Protein AF-A0A7S3KIV3-F1 (afdb_monomer)

Organism: Euplotes crassus (NCBI:txid5936)

Solvent-accessible surface area (backbone atoms only — not comparable to full-atom values): 10229 Å² total; per-residue (Å²): 136,87,78,81,89,66,71,90,40,76,68,52,50,52,52,49,52,52,49,54,51,52,49,52,50,50,52,50,62,70,57,62,86,68,60,69,46,58,58,54,52,52,50,51,52,52,27,37,54,50,7,39,52,49,26,55,49,57,72,68,39,66,90,57,66,95,54,85,38,68,49,79,16,54,33,57,42,24,28,17,52,50,32,14,35,46,44,24,54,74,71,68,56,58,69,57,38,31,35,40,38,31,33,48,14,59,35,64,72,95,49,68,67,64,50,54,67,29,51,41,34,29,62,33,43,36,40,37,46,49,44,90,81,44,62,68,63,48,52,49,26,69,60,66,76,45,68,37,51,12,62,40,78,71,52,75,39,75,43,39,86,64,37,79,68,54,47,56,58,49,50,52,50,52,49,35,56,74,70,66,52,78,77,80,88,127

Structure (mmCIF, N/CA/C/O backbone):
data_AF-A0A7S3KIV3-F1
#
_entry.id   AF-A0A7S3KIV3-F1
#
loop_
_atom_site.group_PDB
_atom_site.id
_atom_site.type_symbol
_atom_site.label_atom_id
_atom_site.label_alt_id
_atom_site.label_comp_id
_atom_site.label_asym_id
_atom_site.label_entity_id
_atom_site.label_seq_id
_atom_site.pdbx_PDB_ins_code
_atom_site.Cartn_x
_atom_site.Cartn_y
_atom_site.Cartn_z
_atom_site.occupancy
_atom_site.B_iso_or_equiv
_atom_site.auth_seq_id
_atom_site.auth_comp_id
_atom_site.auth_asym_id
_atom_site.auth_atom_id
_atom_site.pdbx_PDB_model_num
ATOM 1 N N . MET A 1 1 ? 45.059 -14.881 -38.914 1.00 41.03 1 MET A N 1
ATOM 2 C CA . MET A 1 1 ? 45.662 -14.861 -37.562 1.00 41.03 1 MET A CA 1
ATOM 3 C C . MET A 1 1 ? 45.808 -13.410 -37.118 1.00 41.03 1 MET A C 1
ATOM 5 O O . MET A 1 1 ? 46.685 -12.724 -37.625 1.00 41.03 1 MET A O 1
ATOM 9 N N . LEU A 1 2 ? 44.921 -12.904 -36.257 1.00 43.34 2 LEU A N 1
ATOM 10 C CA . LEU A 1 2 ? 45.028 -11.542 -35.717 1.00 43.34 2 LEU A CA 1
ATOM 11 C C . LEU A 1 2 ? 45.958 -11.576 -34.496 1.00 43.34 2 LEU A C 1
ATOM 13 O O . LEU A 1 2 ? 45.655 -12.252 -33.516 1.00 43.34 2 LEU A O 1
ATOM 17 N N . LYS A 1 3 ? 47.115 -10.906 -34.576 1.00 46.56 3 LYS A N 1
ATOM 18 C CA . LYS A 1 3 ? 48.054 -10.794 -33.448 1.00 46.56 3 LYS A CA 1
ATOM 19 C C . LYS A 1 3 ? 47.446 -9.887 -32.368 1.00 46.56 3 LYS A C 1
ATOM 21 O O . LYS A 1 3 ? 47.000 -8.792 -32.712 1.00 46.56 3 LYS A O 1
ATOM 26 N N . PRO A 1 4 ? 47.453 -10.283 -31.084 1.00 54.50 4 PRO A N 1
ATOM 27 C CA . PRO A 1 4 ? 47.056 -9.382 -30.013 1.00 54.50 4 PRO A CA 1
ATOM 28 C C . PRO A 1 4 ? 48.089 -8.251 -29.901 1.00 54.50 4 PRO A C 1
ATOM 30 O O . PRO A 1 4 ? 49.283 -8.499 -29.733 1.00 54.50 4 PRO A O 1
ATOM 33 N N . ILE A 1 5 ? 47.630 -7.003 -30.024 1.00 64.44 5 ILE A N 1
ATOM 34 C CA . ILE A 1 5 ? 48.442 -5.798 -29.817 1.00 64.44 5 ILE A CA 1
ATOM 35 C C . ILE A 1 5 ? 48.636 -5.650 -28.307 1.00 64.44 5 ILE A C 1
ATOM 37 O O . ILE A 1 5 ? 47.839 -5.023 -27.614 1.00 64.44 5 ILE A O 1
ATOM 41 N N . ILE A 1 6 ? 49.664 -6.308 -27.781 1.00 63.50 6 ILE A N 1
ATOM 42 C CA . ILE A 1 6 ? 50.090 -6.160 -26.390 1.00 63.50 6 ILE A CA 1
ATOM 43 C C . ILE A 1 6 ? 51.098 -5.004 -26.370 1.00 63.50 6 ILE A C 1
ATOM 45 O O . ILE A 1 6 ? 52.038 -5.026 -27.168 1.00 63.50 6 ILE A O 1
ATOM 49 N N . PRO A 1 7 ? 50.926 -3.979 -25.514 1.00 58.28 7 PRO A N 1
ATOM 50 C CA . PRO A 1 7 ? 51.834 -2.840 -25.473 1.00 58.28 7 PRO A CA 1
ATOM 51 C C . PRO A 1 7 ? 53.228 -3.309 -25.041 1.00 58.28 7 PRO A C 1
ATOM 53 O O . PRO A 1 7 ? 53.451 -3.677 -23.892 1.00 58.28 7 PRO A O 1
ATOM 56 N N . THR A 1 8 ? 54.175 -3.302 -25.977 1.00 65.31 8 THR A N 1
ATOM 57 C CA . THR A 1 8 ? 55.552 -3.794 -25.794 1.00 65.31 8 THR A CA 1
ATOM 58 C C . THR A 1 8 ? 56.450 -2.824 -25.017 1.00 65.31 8 THR A C 1
ATOM 60 O O . THR A 1 8 ? 57.610 -3.129 -24.760 1.00 65.31 8 THR A O 1
ATOM 63 N N . SER A 1 9 ? 55.936 -1.649 -24.634 1.00 67.75 9 SER A N 1
ATOM 64 C CA . SER A 1 9 ? 56.700 -0.565 -24.010 1.00 67.75 9 SER A CA 1
ATOM 65 C C . SER A 1 9 ? 56.006 -0.014 -22.766 1.00 67.75 9 SER A C 1
ATOM 67 O O . SER A 1 9 ? 54.806 0.266 -22.773 1.00 67.75 9 SER A O 1
ATOM 69 N N . VAL A 1 10 ? 56.787 0.220 -21.706 1.00 67.94 10 VAL A N 1
ATOM 70 C CA . VAL A 1 10 ? 56.320 0.751 -20.411 1.00 67.94 10 VAL A CA 1
ATOM 71 C C . VAL A 1 10 ? 55.625 2.112 -20.571 1.00 67.94 10 VAL A C 1
ATOM 73 O O . VAL A 1 10 ? 54.648 2.394 -19.877 1.00 67.94 10 VAL A O 1
ATOM 76 N N . LYS A 1 11 ? 56.064 2.931 -21.540 1.00 68.44 11 LYS A N 1
ATOM 77 C CA . LYS A 1 11 ? 55.411 4.207 -21.884 1.00 68.44 11 LYS A CA 1
ATOM 78 C C . LYS A 1 11 ? 54.016 3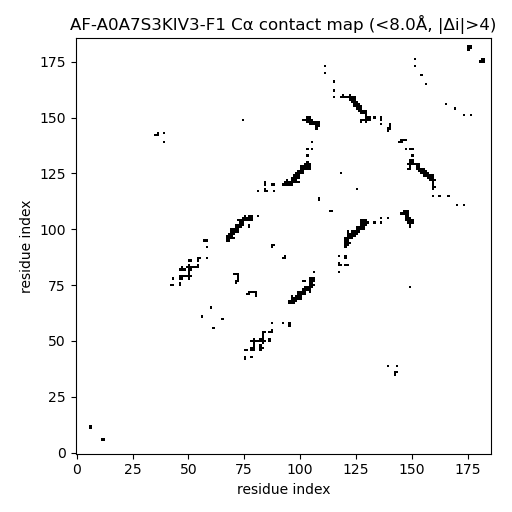.987 -22.483 1.00 68.44 11 LYS A C 1
ATOM 80 O O . LYS A 1 11 ? 53.062 4.619 -22.043 1.00 68.44 11 LYS A O 1
ATOM 85 N N . SER A 1 12 ? 53.880 3.025 -23.400 1.00 68.12 12 SER A N 1
ATOM 86 C CA . SER A 1 12 ? 52.599 2.650 -24.024 1.00 68.12 12 SER A CA 1
ATOM 87 C C . SER A 1 12 ? 51.595 2.106 -22.999 1.00 68.12 12 SER A C 1
ATOM 89 O O . SER A 1 12 ? 50.410 2.431 -23.051 1.00 68.12 12 SER A O 1
ATOM 91 N N . PHE A 1 13 ? 52.071 1.364 -21.996 1.00 70.19 13 PHE A N 1
ATOM 92 C CA . PHE A 1 13 ? 51.239 0.900 -20.884 1.00 70.19 13 PHE A CA 1
ATOM 93 C C . PHE A 1 13 ? 50.698 2.053 -20.019 1.00 70.19 13 PHE A C 1
ATOM 95 O O . PHE A 1 13 ? 49.538 2.031 -19.597 1.00 70.19 13 PHE A O 1
ATOM 102 N N . PHE A 1 14 ? 51.512 3.082 -19.767 1.00 71.56 14 PHE A N 1
ATOM 103 C CA . PHE A 1 14 ? 51.099 4.250 -18.985 1.00 71.56 14 PHE A CA 1
ATOM 104 C C . PHE A 1 14 ? 50.096 5.133 -19.744 1.00 71.56 14 PHE A C 1
ATOM 106 O O . PHE A 1 14 ? 49.113 5.598 -19.161 1.00 71.56 14 PHE A O 1
ATOM 113 N N . GLU A 1 15 ? 50.285 5.297 -21.055 1.00 80.81 15 GLU A N 1
ATOM 114 C CA . GLU A 1 15 ? 49.322 5.992 -21.914 1.00 80.81 15 GLU A CA 1
ATOM 115 C C . GLU A 1 15 ? 47.988 5.250 -22.004 1.00 80.81 15 GLU A C 1
ATOM 117 O O . GLU A 1 15 ? 46.933 5.875 -21.893 1.00 80.81 15 GLU A O 1
ATOM 122 N N . TRP A 1 16 ? 48.014 3.917 -22.087 1.00 71.44 16 TRP A N 1
ATOM 123 C CA . TRP A 1 16 ? 46.801 3.102 -22.085 1.00 71.44 16 TRP A CA 1
ATOM 124 C C . TRP A 1 16 ? 46.035 3.229 -20.765 1.00 71.44 16 TRP A C 1
ATOM 126 O O . TRP A 1 16 ? 44.815 3.380 -20.764 1.00 71.44 16 TRP A O 1
ATOM 136 N N . LYS A 1 17 ? 46.727 3.251 -19.618 1.00 78.25 17 LYS A N 1
ATOM 137 C CA . LYS A 1 17 ? 46.089 3.518 -18.316 1.00 78.25 17 LYS A CA 1
ATOM 138 C C . LYS A 1 17 ? 45.456 4.909 -18.253 1.00 78.25 17 LYS A C 1
ATOM 140 O O . LYS A 1 17 ? 44.354 5.050 -17.724 1.00 78.25 17 LYS A O 1
ATOM 145 N N . SER A 1 18 ? 46.127 5.922 -18.801 1.00 81.06 18 SER A N 1
ATOM 146 C CA . SER A 1 18 ? 45.597 7.288 -18.895 1.00 81.06 18 SER A CA 1
ATOM 147 C C . SER A 1 18 ? 44.349 7.348 -19.783 1.00 81.06 18 SER A C 1
ATOM 149 O O . SER A 1 18 ? 43.338 7.926 -19.386 1.00 81.06 18 SER A O 1
ATOM 151 N N . LEU A 1 19 ? 44.371 6.672 -20.935 1.00 80.31 19 LEU A N 1
ATOM 152 C CA . LEU A 1 19 ? 43.232 6.528 -21.844 1.00 80.31 19 LEU A CA 1
ATOM 153 C C . LEU A 1 19 ? 42.060 5.790 -21.196 1.00 80.31 19 LEU A C 1
ATOM 155 O O . LEU A 1 19 ? 40.948 6.304 -21.217 1.00 80.31 19 LEU A O 1
ATOM 159 N N . LEU A 1 20 ? 42.295 4.653 -20.539 1.00 83.31 20 LEU A N 1
ATOM 160 C CA . LEU A 1 20 ? 41.247 3.921 -19.820 1.00 83.31 20 LEU A CA 1
ATOM 161 C C . LEU A 1 20 ? 40.627 4.762 -18.702 1.00 83.31 20 LEU A C 1
ATOM 163 O O . LEU A 1 20 ? 39.415 4.729 -18.501 1.00 83.31 20 LEU A O 1
ATOM 167 N N . LYS A 1 21 ? 41.434 5.561 -17.995 1.00 81.62 21 LYS A N 1
ATOM 168 C CA . LYS A 1 21 ? 40.940 6.469 -16.954 1.00 81.62 21 LYS A CA 1
ATOM 169 C C . LYS A 1 21 ? 40.084 7.589 -17.551 1.00 81.62 21 LYS A C 1
ATOM 171 O O . LYS A 1 21 ? 39.005 7.860 -17.029 1.00 81.62 21 LYS A O 1
ATOM 176 N N . LYS A 1 22 ? 40.514 8.187 -18.668 1.00 79.88 22 LYS A N 1
ATOM 177 C CA . LYS A 1 22 ? 39.743 9.194 -19.422 1.00 79.88 22 LYS A CA 1
ATOM 178 C C . LYS A 1 22 ? 38.435 8.616 -19.966 1.00 79.88 22 LYS A C 1
ATOM 180 O O . LYS A 1 22 ? 37.392 9.239 -19.807 1.00 79.88 22 LYS A O 1
ATOM 185 N N . MET A 1 23 ? 38.469 7.406 -20.522 1.00 79.25 23 MET A N 1
ATOM 186 C CA . MET A 1 23 ? 37.279 6.694 -20.993 1.00 79.25 23 MET A CA 1
ATOM 187 C C . MET A 1 23 ? 36.328 6.358 -19.843 1.00 79.25 23 MET A C 1
ATOM 189 O O . MET A 1 23 ? 35.129 6.547 -19.981 1.00 79.25 23 MET A O 1
ATOM 193 N N . SER A 1 24 ? 36.836 5.931 -18.683 1.00 77.94 24 SER A N 1
ATOM 194 C CA . SER A 1 24 ? 36.005 5.659 -17.503 1.00 77.94 24 SER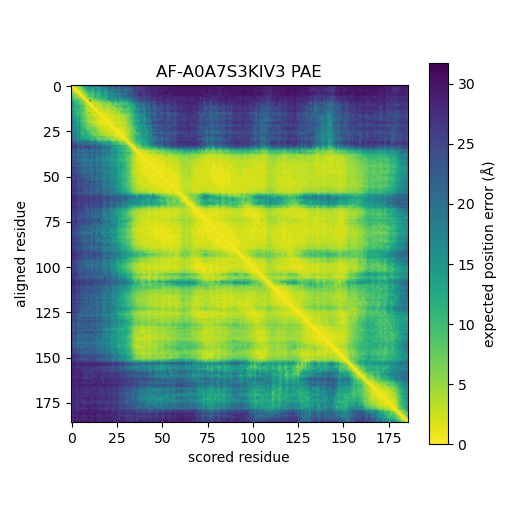 A CA 1
ATOM 195 C C . SER A 1 24 ? 35.306 6.920 -16.983 1.00 77.94 24 SER A C 1
ATOM 197 O O . SER A 1 24 ? 34.133 6.865 -16.620 1.00 77.94 24 SER A O 1
ATOM 199 N N . ILE A 1 25 ? 35.995 8.065 -16.993 1.00 78.31 25 ILE A N 1
ATOM 200 C CA . ILE A 1 25 ? 35.405 9.365 -16.643 1.00 78.31 25 ILE A CA 1
ATOM 201 C C . ILE A 1 25 ? 34.355 9.773 -17.681 1.00 78.31 25 ILE A C 1
ATOM 203 O O . ILE A 1 25 ? 33.265 10.174 -17.293 1.00 78.31 25 ILE A O 1
ATOM 207 N N . ALA A 1 26 ? 34.641 9.621 -18.977 1.00 77.81 26 ALA A N 1
ATOM 208 C CA . ALA A 1 26 ? 33.699 9.939 -20.048 1.00 77.81 26 ALA A CA 1
ATOM 209 C C . ALA A 1 26 ? 32.437 9.065 -19.988 1.00 77.81 26 ALA A C 1
ATOM 211 O O . ALA A 1 26 ? 31.333 9.586 -20.086 1.00 77.81 26 ALA A O 1
ATOM 212 N N . ILE A 1 27 ? 32.584 7.760 -19.740 1.00 71.69 27 ILE A N 1
ATOM 213 C CA . ILE A 1 27 ? 31.460 6.836 -19.542 1.00 71.69 27 ILE A CA 1
ATOM 214 C C . ILE A 1 27 ? 30.625 7.269 -18.336 1.00 71.69 27 ILE A C 1
ATOM 216 O O . ILE A 1 27 ? 29.412 7.365 -18.467 1.00 71.69 27 ILE A O 1
ATOM 220 N N . LYS A 1 28 ? 31.259 7.596 -17.199 1.00 67.19 28 LYS A N 1
ATOM 221 C CA . LYS A 1 28 ? 30.561 8.129 -16.017 1.00 67.19 28 LYS A CA 1
ATOM 222 C C . LYS A 1 28 ? 29.836 9.441 -16.317 1.00 67.19 28 LYS A C 1
ATOM 224 O O . LYS A 1 28 ? 28.732 9.635 -15.837 1.00 67.19 28 LYS A O 1
ATOM 229 N N . LEU A 1 29 ? 30.434 10.328 -17.112 1.00 67.06 29 LEU A N 1
ATOM 230 C CA . LEU A 1 29 ? 29.834 11.611 -17.482 1.00 67.06 29 LEU A CA 1
ATOM 231 C C . LEU A 1 29 ? 28.613 11.436 -18.396 1.00 67.06 29 LEU A C 1
ATOM 233 O O . LEU A 1 29 ? 27.627 12.150 -18.252 1.00 67.06 29 LEU A O 1
ATOM 237 N N . ILE A 1 30 ? 28.668 10.456 -19.301 1.00 66.44 30 ILE A N 1
ATOM 238 C CA . ILE A 1 30 ? 27.573 10.097 -20.210 1.00 66.44 30 ILE A CA 1
ATOM 239 C C . ILE A 1 30 ? 26.432 9.398 -19.457 1.00 66.44 30 ILE A C 1
ATOM 241 O O . ILE A 1 30 ? 25.270 9.604 -19.795 1.00 66.44 30 ILE A O 1
ATOM 245 N N . THR A 1 31 ? 26.731 8.598 -18.428 1.00 60.47 31 THR A N 1
ATOM 246 C CA . THR A 1 31 ? 25.710 7.913 -17.616 1.00 60.47 31 THR A CA 1
ATOM 247 C C . THR A 1 31 ? 25.132 8.759 -16.478 1.00 60.47 31 THR A C 1
ATOM 249 O O . THR A 1 31 ? 24.137 8.354 -15.883 1.00 60.47 31 THR A O 1
ATOM 252 N N . LEU A 1 32 ? 25.703 9.931 -16.182 1.00 58.22 32 LEU A N 1
ATOM 253 C CA . LEU A 1 32 ? 25.298 10.785 -15.058 1.00 58.22 32 LEU A CA 1
ATOM 254 C C . LEU A 1 32 ? 23.874 11.383 -15.116 1.00 58.22 32 LEU A C 1
ATOM 256 O O . LEU A 1 32 ? 23.328 11.580 -14.032 1.00 58.22 32 LEU A O 1
ATOM 260 N N . PRO A 1 33 ? 23.232 11.699 -16.264 1.00 55.72 33 PRO A N 1
ATOM 261 C CA . PRO A 1 33 ? 21.996 12.480 -16.203 1.00 55.72 33 PRO A CA 1
ATOM 262 C C . PRO A 1 33 ? 20.696 11.672 -16.051 1.00 55.72 33 PRO A C 1
ATOM 264 O O . PRO A 1 33 ? 19.656 12.296 -15.892 1.00 55.72 33 PRO A O 1
ATOM 267 N N . PHE A 1 34 ? 20.685 10.333 -16.075 1.00 54.78 34 PHE A N 1
ATOM 268 C CA . PHE A 1 34 ? 19.420 9.575 -16.029 1.00 54.78 34 PHE A CA 1
ATOM 269 C C . PHE A 1 34 ? 19.574 8.182 -15.390 1.00 54.78 34 PHE A C 1
ATOM 271 O O . PHE A 1 34 ? 19.393 7.163 -16.059 1.00 54.78 34 PHE A O 1
ATOM 278 N N . ASP A 1 35 ? 19.859 8.093 -14.083 1.00 66.31 35 ASP A N 1
ATOM 279 C CA . ASP A 1 35 ? 19.526 6.853 -13.366 1.00 66.31 35 ASP A CA 1
ATOM 280 C C . ASP A 1 35 ? 18.019 6.857 -13.080 1.00 66.31 35 ASP A C 1
ATOM 282 O O . ASP A 1 35 ? 17.541 7.380 -12.074 1.00 66.31 35 ASP A O 1
ATOM 286 N N . TYR A 1 36 ? 17.237 6.285 -13.999 1.00 65.00 36 TYR A N 1
ATOM 287 C CA . TYR A 1 36 ? 15.789 6.106 -13.834 1.00 65.00 36 TYR A CA 1
ATOM 288 C C . TYR A 1 36 ? 15.427 5.407 -12.513 1.00 65.00 36 TYR A C 1
ATOM 290 O O . TYR A 1 36 ? 14.302 5.550 -12.030 1.00 65.00 36 TYR A O 1
ATOM 298 N N . ARG A 1 37 ? 16.365 4.671 -11.898 1.00 74.81 37 ARG A N 1
ATOM 299 C CA . ARG A 1 37 ? 16.158 4.076 -10.577 1.00 74.81 37 ARG A CA 1
ATOM 300 C C . ARG A 1 37 ? 15.982 5.115 -9.487 1.00 74.81 37 ARG A C 1
ATOM 302 O O . ARG A 1 37 ? 15.119 4.909 -8.638 1.00 74.81 37 ARG A O 1
ATOM 309 N N . ASP A 1 38 ? 16.719 6.221 -9.522 1.00 83.44 38 ASP A N 1
ATOM 310 C CA . ASP A 1 38 ? 16.656 7.237 -8.468 1.00 83.44 38 ASP A CA 1
ATOM 311 C C . ASP A 1 38 ? 15.262 7.864 -8.370 1.00 83.44 38 ASP A C 1
ATOM 313 O O . ASP A 1 38 ? 14.768 8.107 -7.268 1.00 83.44 38 ASP A O 1
ATOM 317 N N . ILE A 1 39 ? 14.570 8.014 -9.503 1.00 86.12 39 ILE A N 1
ATOM 318 C CA . ILE A 1 39 ? 13.190 8.516 -9.557 1.00 86.12 39 ILE A CA 1
ATOM 319 C C . ILE A 1 39 ? 12.244 7.561 -8.821 1.00 86.12 39 ILE A C 1
ATOM 321 O O . ILE A 1 39 ? 11.484 7.986 -7.949 1.00 86.12 39 ILE A O 1
ATOM 325 N N . PHE A 1 40 ? 12.302 6.261 -9.129 1.00 86.38 40 PHE A N 1
ATOM 326 C CA . PHE A 1 40 ? 11.454 5.267 -8.468 1.00 86.38 40 PHE A CA 1
ATOM 327 C C . PHE A 1 40 ? 11.801 5.112 -6.987 1.00 86.38 40 PHE A C 1
ATOM 329 O O . PHE A 1 40 ? 10.897 5.035 -6.159 1.00 86.38 40 PHE A O 1
ATOM 336 N N . VAL A 1 41 ? 13.088 5.122 -6.629 1.00 89.56 41 VAL A N 1
ATOM 337 C CA . VAL A 1 41 ? 13.534 5.051 -5.231 1.00 89.56 41 VAL A CA 1
ATOM 338 C C . VAL A 1 41 ? 13.007 6.244 -4.440 1.00 89.56 41 VAL A C 1
ATOM 340 O O . VAL A 1 41 ? 12.457 6.059 -3.351 1.00 89.56 41 VAL A O 1
ATOM 343 N N . GLN A 1 42 ? 13.134 7.458 -4.977 1.00 91.75 42 GLN A N 1
ATOM 344 C CA . GLN A 1 42 ? 12.645 8.662 -4.315 1.00 91.75 42 GLN A CA 1
ATOM 345 C C . GLN A 1 42 ? 11.121 8.650 -4.187 1.00 91.75 42 GLN A C 1
ATOM 347 O O . GLN A 1 42 ? 10.593 8.936 -3.113 1.00 91.75 42 GLN A O 1
ATOM 352 N N . ALA A 1 43 ? 10.411 8.244 -5.239 1.00 92.12 43 ALA A N 1
ATOM 353 C CA . ALA A 1 43 ? 8.960 8.140 -5.209 1.00 92.12 43 ALA A CA 1
ATOM 354 C C . ALA A 1 43 ? 8.485 7.112 -4.166 1.00 92.12 43 ALA A C 1
ATOM 356 O O . ALA A 1 43 ? 7.563 7.396 -3.404 1.00 92.12 43 ALA A O 1
ATOM 357 N N . ILE A 1 44 ? 9.138 5.945 -4.068 1.00 92.62 44 ILE A N 1
ATOM 358 C CA . ILE A 1 44 ? 8.835 4.926 -3.048 1.00 92.62 44 ILE A CA 1
ATOM 359 C C . ILE A 1 44 ? 9.069 5.483 -1.639 1.00 92.62 44 ILE A C 1
ATOM 361 O O . ILE A 1 44 ? 8.244 5.257 -0.753 1.00 92.62 44 ILE A O 1
ATOM 365 N N . LYS A 1 45 ? 10.172 6.209 -1.409 1.00 94.50 45 LYS A N 1
ATOM 366 C CA . LYS A 1 45 ? 10.458 6.838 -0.108 1.00 94.50 45 LYS A CA 1
ATOM 367 C C . LYS A 1 45 ? 9.361 7.825 0.280 1.00 94.50 45 LYS A C 1
ATOM 369 O O . LYS A 1 45 ? 8.829 7.724 1.383 1.00 94.50 45 LYS A O 1
ATOM 374 N N . SER A 1 46 ? 8.980 8.716 -0.633 1.00 95.94 46 SER A N 1
ATOM 375 C CA . SER A 1 46 ? 7.886 9.661 -0.405 1.00 95.94 46 SER A CA 1
ATOM 376 C C . SER A 1 46 ? 6.561 8.941 -0.154 1.00 95.94 46 SER A C 1
ATOM 378 O O . SER A 1 46 ? 5.876 9.262 0.809 1.00 95.94 46 SER A O 1
ATOM 380 N N . ALA A 1 47 ? 6.238 7.907 -0.937 1.00 95.94 47 ALA A N 1
ATOM 381 C CA . ALA A 1 47 ? 5.017 7.123 -0.758 1.00 95.94 47 ALA A CA 1
ATOM 382 C C . ALA A 1 47 ? 4.943 6.461 0.628 1.00 95.94 47 ALA A C 1
ATOM 384 O O . ALA A 1 47 ? 3.893 6.483 1.269 1.00 95.94 47 ALA A O 1
ATOM 385 N N . ARG A 1 48 ? 6.062 5.919 1.126 1.00 95.75 48 ARG A N 1
ATOM 386 C CA . ARG A 1 48 ? 6.145 5.346 2.479 1.00 95.75 48 ARG A CA 1
ATOM 387 C C . ARG A 1 48 ? 5.886 6.397 3.554 1.00 95.75 48 ARG A C 1
ATOM 389 O O . ARG A 1 48 ? 5.110 6.143 4.469 1.00 95.75 48 ARG A O 1
ATOM 396 N N . LEU A 1 49 ? 6.505 7.573 3.434 1.00 97.38 49 LEU A N 1
ATOM 397 C CA . LEU A 1 49 ? 6.300 8.680 4.373 1.00 97.38 49 LEU A CA 1
ATOM 398 C C . LEU A 1 49 ? 4.846 9.162 4.366 1.00 97.38 49 LEU A C 1
ATOM 400 O O . LEU A 1 49 ? 4.243 9.293 5.427 1.00 97.38 49 LEU A O 1
ATOM 404 N N . SER A 1 50 ? 4.255 9.350 3.184 1.00 97.12 50 SER A N 1
ATOM 405 C CA . SER A 1 50 ? 2.842 9.711 3.045 1.00 97.12 50 SER A CA 1
ATOM 406 C C . SER A 1 50 ? 1.913 8.656 3.644 1.00 97.12 50 SER A C 1
ATOM 408 O O . SER A 1 50 ? 0.919 9.019 4.261 1.00 97.12 50 SER A O 1
ATOM 410 N N . GLY A 1 51 ? 2.243 7.366 3.516 1.00 96.69 51 GLY A N 1
ATOM 411 C CA . GLY A 1 51 ? 1.478 6.279 4.132 1.00 96.69 51 GLY A CA 1
ATOM 412 C C . GLY A 1 51 ? 1.469 6.362 5.657 1.00 96.69 51 GLY A C 1
ATOM 413 O O . GLY A 1 51 ? 0.412 6.256 6.273 1.00 96.69 51 GLY A O 1
ATOM 414 N N . LYS A 1 52 ? 2.625 6.641 6.265 1.00 96.75 52 LYS A N 1
ATOM 415 C CA . LYS A 1 52 ? 2.733 6.844 7.718 1.00 96.75 52 LYS A CA 1
ATOM 416 C C . LYS A 1 52 ? 1.961 8.071 8.195 1.00 96.75 52 LYS A C 1
ATOM 418 O O . LYS A 1 52 ? 1.222 7.990 9.169 1.00 96.75 52 LYS A O 1
ATOM 423 N N . LEU A 1 53 ? 2.077 9.187 7.473 1.00 96.56 53 LEU A N 1
ATOM 424 C CA . LEU A 1 53 ? 1.306 10.398 7.768 1.00 96.56 53 LEU A CA 1
ATOM 425 C C . LEU A 1 53 ? -0.201 10.150 7.653 1.00 96.56 53 LEU A C 1
ATOM 427 O O . LEU A 1 53 ? -0.961 10.598 8.506 1.00 96.56 53 LEU A O 1
ATOM 431 N N . LEU A 1 54 ? -0.628 9.399 6.635 1.00 95.12 54 LEU A N 1
ATOM 432 C CA . LEU A 1 54 ? -2.022 8.998 6.474 1.00 95.12 54 LEU A CA 1
ATOM 433 C C . LEU A 1 54 ? -2.490 8.139 7.653 1.00 95.12 54 LEU A C 1
ATOM 435 O O . LEU A 1 54 ? -3.574 8.379 8.168 1.00 95.12 54 LEU A O 1
ATOM 439 N N . ALA A 1 55 ? -1.681 7.184 8.119 1.00 94.88 55 ALA A N 1
ATOM 440 C CA . ALA A 1 55 ? -2.014 6.373 9.289 1.00 94.88 55 ALA A CA 1
ATOM 441 C C . ALA A 1 55 ? -2.224 7.229 10.540 1.00 94.88 55 ALA A C 1
ATOM 443 O O . ALA A 1 55 ? -3.240 7.080 11.213 1.00 94.88 55 ALA A O 1
ATOM 444 N N . HIS A 1 56 ? -1.313 8.165 10.819 1.00 94.12 56 HIS A N 1
ATOM 445 C CA . HIS A 1 56 ? -1.456 9.071 11.963 1.00 94.12 56 HIS A CA 1
ATOM 446 C C . HIS A 1 56 ? -2.692 9.962 11.820 1.00 94.12 56 HIS A C 1
ATOM 448 O O . HIS A 1 56 ? -3.433 10.131 12.782 1.00 94.12 56 HIS A O 1
ATOM 454 N N . ALA A 1 57 ? -2.981 10.462 10.615 1.00 92.69 57 ALA A N 1
ATOM 455 C CA . ALA A 1 57 ? -4.202 11.222 10.356 1.00 92.69 57 ALA A CA 1
ATOM 456 C C . ALA A 1 57 ? -5.475 10.386 10.591 1.00 92.69 57 ALA A C 1
ATOM 458 O O . ALA A 1 57 ? -6.441 10.883 11.164 1.00 92.69 57 ALA A O 1
ATOM 459 N N . LEU A 1 58 ? -5.473 9.109 10.198 1.00 91.94 58 LEU A N 1
ATOM 460 C CA . LEU A 1 58 ? -6.590 8.191 10.429 1.00 91.94 58 LEU A CA 1
ATOM 461 C C . LEU A 1 58 ? -6.778 7.860 11.915 1.00 91.94 58 LEU A C 1
ATOM 463 O O . LEU A 1 58 ? -7.915 7.787 12.379 1.00 91.94 58 LEU A O 1
ATOM 467 N N . MET A 1 59 ? -5.689 7.710 12.674 1.00 91.00 59 MET A N 1
ATOM 468 C CA . MET A 1 59 ? -5.739 7.483 14.125 1.00 91.00 59 MET A CA 1
ATOM 469 C C . MET A 1 59 ? -6.377 8.650 14.882 1.00 91.00 59 MET A C 1
ATOM 471 O O . MET A 1 59 ? -7.021 8.428 15.902 1.00 91.00 59 MET A O 1
ATOM 475 N N . LEU A 1 60 ? -6.242 9.882 14.377 1.00 90.00 60 LEU A N 1
ATOM 476 C CA . LEU A 1 60 ? -6.898 11.054 14.964 1.00 90.00 60 LEU A CA 1
ATOM 477 C C . LEU A 1 60 ? -8.429 11.028 14.801 1.00 90.00 60 LEU A C 1
ATOM 479 O O . LEU A 1 60 ? -9.112 11.791 15.478 1.00 90.00 60 LEU A O 1
ATOM 483 N N . GLN A 1 61 ? -8.970 10.185 13.908 1.00 80.81 61 GLN A N 1
ATOM 484 C CA . GLN A 1 61 ? -10.408 10.023 13.627 1.00 80.81 61 GLN A CA 1
ATOM 485 C C . GLN A 1 61 ? -11.164 11.322 13.289 1.00 80.81 61 GLN A C 1
ATOM 487 O O . GLN A 1 61 ? -12.393 11.369 13.321 1.00 80.81 61 GLN A O 1
ATOM 492 N N . PHE A 1 62 ? -10.452 12.380 12.904 1.00 77.62 62 PHE A N 1
ATOM 493 C CA . PHE A 1 62 ? -11.025 13.679 12.570 1.00 77.62 62 PHE A CA 1
ATOM 494 C C . PHE A 1 62 ? -10.764 14.002 11.093 1.00 77.62 62 PHE A C 1
ATOM 496 O O . PHE A 1 62 ? -9.617 13.893 10.658 1.00 77.62 62 PHE A O 1
ATOM 503 N N . PRO A 1 63 ? -11.772 14.409 10.293 1.00 71.75 63 PRO A N 1
ATOM 504 C CA . PRO A 1 63 ? -13.187 14.661 10.621 1.00 71.75 63 PRO A CA 1
ATOM 505 C C . PRO A 1 63 ? -14.109 13.419 10.571 1.00 71.75 63 PRO A C 1
ATOM 507 O O . PRO A 1 63 ? -15.314 13.536 10.781 1.00 71.75 63 PRO A O 1
ATOM 510 N N . PHE A 1 64 ? -13.582 12.232 10.259 1.00 75.50 64 PHE A N 1
ATOM 511 C CA . PHE A 1 64 ? -14.370 11.034 9.930 1.00 75.50 64 PHE A CA 1
ATOM 512 C C . PHE A 1 64 ? -14.686 10.141 11.142 1.00 75.50 64 PHE A C 1
ATOM 514 O O . PHE A 1 64 ? -14.339 8.960 11.168 1.00 75.50 64 PHE A O 1
ATOM 521 N N . VAL A 1 65 ? -15.377 10.692 12.139 1.00 76.38 65 VAL A N 1
ATOM 522 C CA . VAL A 1 65 ? -15.765 9.945 13.347 1.00 76.38 65 VAL A CA 1
ATOM 523 C C . VAL A 1 65 ? -16.786 8.855 12.993 1.00 76.38 65 VAL A C 1
ATOM 525 O O . VAL A 1 65 ? -17.825 9.144 12.399 1.00 76.38 65 VAL A O 1
ATOM 528 N N . ASN A 1 66 ? -16.508 7.603 13.379 1.00 72.06 66 ASN A N 1
ATOM 529 C CA . ASN A 1 66 ? -17.379 6.430 13.182 1.00 72.06 66 ASN A CA 1
ATOM 530 C C . ASN A 1 66 ? -17.775 6.122 11.724 1.00 72.06 66 ASN A C 1
ATOM 532 O O . ASN A 1 66 ? -18.782 5.455 11.484 1.00 72.06 66 ASN A O 1
ATOM 536 N N . GLN A 1 67 ? -17.000 6.585 10.743 1.00 81.38 67 GLN A N 1
ATOM 537 C CA . GLN A 1 67 ? -17.237 6.269 9.334 1.00 81.38 67 GLN A CA 1
ATOM 538 C C . GLN A 1 67 ? -16.426 5.053 8.879 1.00 81.38 67 GLN A C 1
ATOM 540 O O . GLN A 1 67 ? -15.286 4.854 9.293 1.00 81.38 67 GLN A O 1
ATOM 545 N N . SER A 1 68 ? -17.000 4.249 7.980 1.00 85.31 68 SER A N 1
ATOM 546 C CA . SER A 1 68 ? -16.275 3.150 7.338 1.00 85.31 68 SER A CA 1
ATOM 547 C C . SER A 1 68 ? -15.364 3.690 6.237 1.00 85.31 68 SER A C 1
ATOM 549 O O . SER A 1 68 ? -15.849 4.200 5.225 1.00 85.31 68 SER A O 1
ATOM 551 N N . ILE A 1 69 ? -14.050 3.546 6.398 1.00 91.56 69 ILE A N 1
ATOM 552 C CA . ILE A 1 69 ? -13.070 4.055 5.434 1.00 91.56 69 ILE A CA 1
ATOM 553 C C . ILE A 1 69 ? -12.661 2.930 4.483 1.00 91.56 69 ILE A C 1
ATOM 555 O O . ILE A 1 69 ? -12.264 1.850 4.919 1.00 91.56 69 ILE A O 1
ATOM 559 N N . SER A 1 70 ? -12.759 3.176 3.176 1.00 92.56 70 SER A N 1
ATOM 560 C CA . SER A 1 70 ? -12.238 2.274 2.142 1.00 92.56 70 SER A CA 1
ATOM 561 C C . SER A 1 70 ? -11.083 2.944 1.410 1.00 92.56 70 SER A C 1
ATOM 563 O O . SER A 1 70 ? -11.205 4.093 0.989 1.00 92.56 70 SER A O 1
ATOM 565 N N . LEU A 1 71 ? -9.966 2.234 1.255 1.00 94.25 71 LEU A N 1
ATOM 566 C CA . LEU A 1 71 ? -8.771 2.758 0.599 1.00 94.25 71 LEU A CA 1
ATOM 567 C C . LEU A 1 71 ? -8.626 2.165 -0.801 1.00 94.25 71 LEU A C 1
ATOM 569 O O . LEU A 1 71 ? -8.657 0.948 -0.974 1.00 94.25 71 LEU A O 1
ATOM 573 N N . VAL A 1 72 ? -8.422 3.025 -1.798 1.00 95.38 72 VAL A N 1
ATOM 574 C CA . VAL A 1 72 ? -8.167 2.623 -3.188 1.00 95.38 72 VAL A CA 1
ATOM 575 C C . VAL A 1 72 ? -6.811 3.169 -3.606 1.00 95.38 72 VAL A C 1
ATOM 577 O O . VAL A 1 72 ? -6.589 4.377 -3.600 1.00 95.38 72 VAL A O 1
ATOM 580 N N . GLY A 1 73 ? -5.887 2.275 -3.945 1.00 94.81 73 GLY A N 1
ATOM 581 C CA . GLY A 1 73 ? -4.530 2.622 -4.345 1.00 94.81 73 GLY A CA 1
ATOM 582 C C . GLY A 1 73 ? -4.261 2.176 -5.766 1.00 94.81 73 GLY A C 1
ATOM 583 O O . GLY A 1 73 ? -4.430 1.004 -6.091 1.00 94.81 73 GLY A O 1
ATOM 584 N N . PHE A 1 74 ? -3.786 3.099 -6.594 1.00 93.44 74 PHE A N 1
ATOM 585 C CA . PHE A 1 74 ? -3.357 2.813 -7.957 1.00 93.44 74 PHE A CA 1
ATOM 586 C C . PHE A 1 74 ? -1.840 2.956 -8.090 1.00 93.44 74 PHE A C 1
ATOM 588 O O . PHE A 1 74 ? -1.268 3.929 -7.594 1.00 93.44 74 PHE A O 1
ATOM 595 N N . SER A 1 75 ? -1.185 2.019 -8.781 1.00 92.50 75 SER A N 1
ATOM 596 C CA . SER A 1 75 ? 0.256 2.063 -9.060 1.00 92.50 75 SER A CA 1
ATOM 597 C C . SER A 1 75 ? 1.083 2.239 -7.776 1.00 92.50 75 SER A C 1
ATOM 599 O O . SER A 1 75 ? 1.030 1.389 -6.890 1.00 92.50 75 SER A O 1
ATOM 601 N N . LEU A 1 76 ? 1.821 3.340 -7.616 1.00 92.44 76 LEU A N 1
ATOM 602 C CA . LEU A 1 76 ? 2.594 3.629 -6.404 1.00 92.44 76 LEU A CA 1
ATOM 603 C C . LEU A 1 76 ? 1.719 3.984 -5.187 1.00 92.44 76 LEU A C 1
ATOM 605 O O . LEU A 1 76 ? 2.165 3.859 -4.049 1.00 92.44 76 LEU A O 1
ATOM 609 N N . GLY A 1 77 ? 0.454 4.360 -5.393 1.00 94.44 77 GLY A N 1
ATOM 610 C CA . GLY A 1 77 ? -0.510 4.583 -4.313 1.00 94.44 77 GLY A CA 1
ATOM 611 C C . GLY A 1 77 ? -0.751 3.332 -3.464 1.00 94.44 77 GLY A C 1
ATOM 612 O O . GLY A 1 77 ? -1.043 3.436 -2.276 1.00 94.44 77 GLY A O 1
ATOM 613 N N . THR A 1 78 ? -0.533 2.133 -4.014 1.00 93.25 78 THR 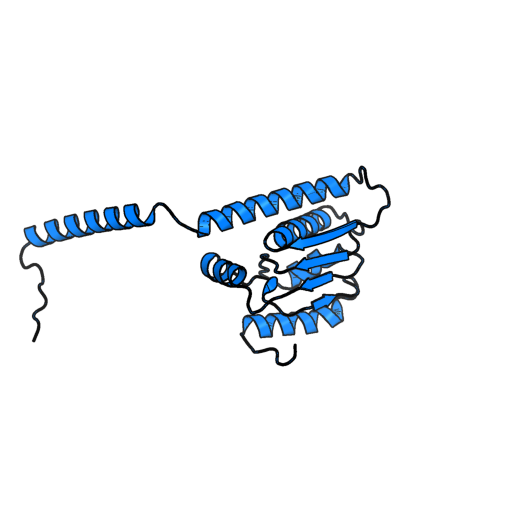A N 1
ATOM 614 C CA . THR A 1 78 ? -0.598 0.898 -3.219 1.00 93.25 78 THR A CA 1
ATOM 615 C C . THR A 1 78 ? 0.505 0.829 -2.166 1.00 93.25 78 THR A C 1
ATOM 617 O O . THR A 1 78 ? 0.288 0.264 -1.100 1.00 93.25 78 THR A O 1
ATOM 620 N N . GLN A 1 79 ? 1.674 1.427 -2.432 1.00 93.94 79 GLN A N 1
ATOM 621 C CA . GLN A 1 79 ? 2.756 1.538 -1.450 1.00 93.94 79 GLN A CA 1
ATOM 622 C C . GLN A 1 79 ? 2.366 2.470 -0.297 1.00 93.94 79 GLN A C 1
ATOM 624 O O . GLN A 1 79 ? 2.710 2.181 0.846 1.00 93.94 79 GLN A O 1
ATOM 629 N N . VAL A 1 80 ? 1.632 3.553 -0.586 1.00 96.56 80 VAL A N 1
ATOM 630 C CA . VAL A 1 80 ? 1.100 4.476 0.432 1.00 96.56 80 VAL A CA 1
ATOM 631 C C . VAL A 1 80 ? 0.150 3.731 1.364 1.00 96.56 80 VAL A C 1
ATOM 633 O O . VAL A 1 80 ? 0.325 3.770 2.578 1.00 96.56 80 VAL A O 1
ATOM 636 N N . ILE A 1 81 ? -0.814 2.999 0.798 1.00 95.38 81 ILE A N 1
ATOM 637 C CA . ILE A 1 81 ? -1.780 2.214 1.575 1.00 95.38 81 ILE A CA 1
ATOM 638 C C . ILE A 1 81 ? -1.077 1.140 2.398 1.00 95.38 81 ILE A C 1
ATOM 640 O O . ILE A 1 81 ? -1.365 1.000 3.580 1.00 95.38 81 ILE A O 1
ATOM 644 N N . TYR A 1 82 ? -0.137 0.403 1.805 1.00 93.25 82 TYR A N 1
ATOM 645 C CA . TYR A 1 82 ? 0.579 -0.638 2.535 1.00 93.25 82 TYR A CA 1
ATOM 646 C C . TYR A 1 82 ? 1.339 -0.075 3.741 1.00 93.25 82 TYR A C 1
ATOM 648 O O . TYR A 1 82 ? 1.204 -0.589 4.845 1.00 93.25 82 TYR A O 1
ATOM 656 N N . SER A 1 83 ? 2.082 1.021 3.554 1.00 94.81 83 SER A N 1
ATOM 657 C CA . SER A 1 83 ? 2.788 1.683 4.656 1.00 94.81 83 SER A CA 1
ATOM 658 C C . SER A 1 83 ? 1.841 2.307 5.683 1.00 94.81 83 SER A C 1
ATOM 660 O O . SER A 1 83 ? 2.193 2.395 6.853 1.00 94.81 83 SER A O 1
ATOM 662 N N . CYS A 1 84 ? 0.637 2.706 5.272 1.00 95.44 84 CYS A N 1
ATOM 663 C CA . CYS A 1 84 ? -0.410 3.140 6.190 1.00 95.44 84 CYS A CA 1
ATOM 664 C C . CYS A 1 84 ? -0.906 1.983 7.072 1.00 95.44 84 CYS A C 1
ATOM 666 O O . CYS A 1 84 ? -0.957 2.124 8.290 1.00 95.44 84 CYS A O 1
ATOM 668 N N . LEU A 1 85 ? -1.204 0.823 6.481 1.00 93.25 85 LEU A N 1
ATOM 669 C CA . LEU A 1 85 ? -1.630 -0.374 7.215 1.00 93.25 85 LEU A CA 1
ATOM 670 C C . LEU A 1 85 ? -0.540 -0.891 8.164 1.00 93.25 85 LEU A C 1
ATOM 672 O O . LEU A 1 85 ? -0.836 -1.262 9.296 1.00 93.25 85 LEU A O 1
ATOM 676 N N . GLU A 1 86 ? 0.717 -0.882 7.719 1.00 93.38 86 GLU A N 1
ATOM 677 C CA . GLU A 1 86 ? 1.876 -1.277 8.528 1.00 93.38 86 GLU A CA 1
ATOM 678 C C . GLU A 1 86 ? 2.015 -0.393 9.777 1.00 93.38 86 GLU A C 1
ATOM 680 O O . GLU A 1 86 ? 2.207 -0.898 10.882 1.00 93.38 86 GLU A O 1
ATOM 685 N N . GLU A 1 87 ? 1.857 0.923 9.619 1.00 95.19 87 GLU A N 1
ATOM 686 C CA . GLU A 1 87 ? 1.904 1.872 10.731 1.00 95.19 87 GLU A CA 1
ATOM 687 C C . GLU A 1 87 ? 0.672 1.721 11.644 1.00 95.19 87 GLU A C 1
ATOM 689 O O . GLU A 1 87 ? 0.821 1.667 12.859 1.00 95.19 87 GLU A O 1
ATOM 694 N N . LEU A 1 88 ? -0.538 1.553 11.099 1.00 93.50 88 LEU A N 1
ATOM 695 C CA . LEU A 1 88 ? -1.744 1.289 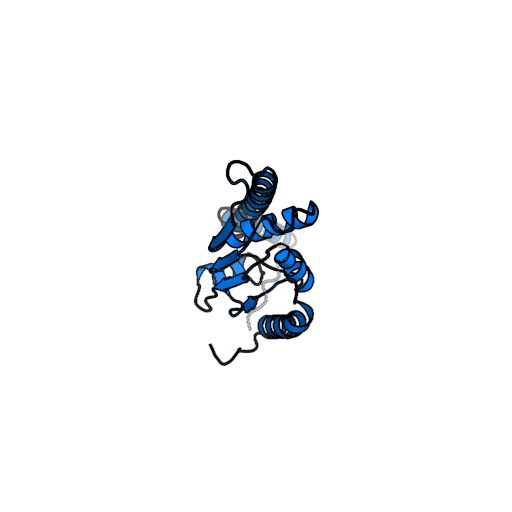11.901 1.00 93.50 88 LEU A CA 1
ATOM 696 C C . LEU A 1 88 ? -1.594 0.047 12.785 1.00 93.50 88 LEU A C 1
ATOM 698 O O . LEU A 1 88 ? -1.910 0.097 13.974 1.00 93.50 88 LEU A O 1
ATOM 702 N N . LYS A 1 89 ? -1.032 -1.032 12.230 1.00 92.25 89 LYS A N 1
ATOM 703 C CA . LYS A 1 89 ? -0.697 -2.245 12.979 1.00 92.25 89 LYS A CA 1
ATOM 704 C C . LYS A 1 89 ? 0.295 -1.965 14.106 1.00 92.25 89 LYS A C 1
ATOM 706 O O . LYS A 1 89 ? 0.112 -2.452 15.217 1.00 92.25 89 LYS A O 1
ATOM 711 N N . ALA A 1 90 ? 1.348 -1.196 13.826 1.00 93.00 90 ALA A N 1
ATOM 712 C CA . ALA A 1 90 ? 2.400 -0.897 14.796 1.00 93.00 90 ALA A CA 1
ATOM 713 C C . ALA A 1 90 ? 1.875 -0.139 16.028 1.00 93.00 90 ALA A C 1
ATOM 715 O O . ALA A 1 90 ? 2.384 -0.342 17.128 1.00 93.00 90 ALA A O 1
ATOM 716 N N . HIS A 1 91 ? 0.838 0.684 15.857 1.00 93.38 91 HIS A N 1
ATOM 717 C CA . HIS A 1 91 ? 0.175 1.416 16.945 1.00 93.38 91 HIS A CA 1
ATOM 718 C C . HIS A 1 91 ? -1.067 0.700 17.505 1.00 93.38 91 HIS A C 1
ATOM 720 O O . HIS A 1 91 ? -1.765 1.264 18.344 1.00 93.38 91 HIS A O 1
ATOM 726 N N . GLY A 1 92 ? -1.373 -0.523 17.056 1.00 89.25 92 GLY A N 1
ATOM 727 C CA . GLY A 1 92 ? -2.545 -1.286 17.511 1.00 89.25 92 GLY A CA 1
ATOM 728 C C . GLY A 1 92 ? -3.893 -0.674 17.109 1.00 89.25 92 GLY A C 1
ATOM 729 O O . GLY A 1 92 ? -4.925 -0.992 17.699 1.00 89.25 92 GLY A O 1
ATOM 730 N N . ALA A 1 93 ? -3.898 0.215 16.115 1.00 87.25 93 ALA A N 1
ATOM 731 C CA . ALA A 1 93 ? -5.085 0.89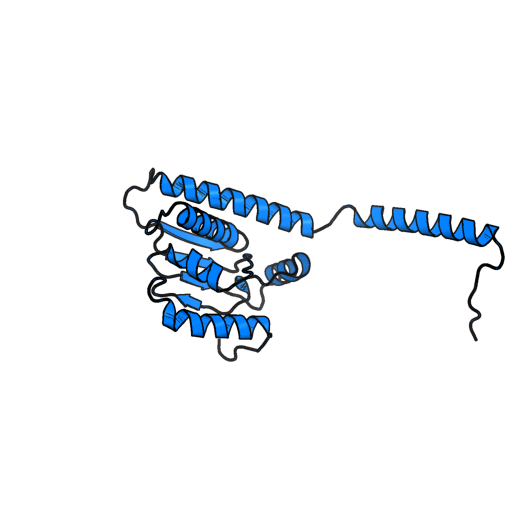2 15.614 1.00 87.25 93 ALA A CA 1
ATOM 732 C C . ALA A 1 93 ? -5.798 0.016 14.569 1.00 87.25 93 ALA A C 1
ATOM 734 O O . ALA A 1 93 ? -5.768 0.278 13.365 1.00 87.25 93 ALA A O 1
ATOM 735 N N . GLU A 1 94 ? -6.413 -1.065 15.040 1.00 82.81 94 GLU A N 1
ATOM 736 C CA . GLU A 1 94 ? -7.185 -1.996 14.215 1.00 82.81 94 GLU A CA 1
ATOM 737 C C . GLU A 1 94 ? -8.626 -1.500 13.997 1.00 82.81 94 GLU A C 1
ATOM 739 O O . GLU A 1 94 ? -9.131 -0.656 14.735 1.00 82.81 94 GLU A O 1
ATOM 744 N N . ASN A 1 95 ? -9.321 -2.037 12.989 1.00 81.62 95 ASN A N 1
ATOM 745 C CA . ASN A 1 95 ? -10.741 -1.765 12.697 1.00 81.62 95 ASN A CA 1
ATOM 746 C C . ASN A 1 95 ? -11.097 -0.349 12.200 1.00 81.62 95 ASN A C 1
ATOM 748 O O . ASN A 1 95 ? -12.281 -0.043 12.057 1.00 81.62 95 ASN A O 1
ATOM 752 N N . ILE A 1 96 ? -10.115 0.500 11.886 1.00 88.56 96 ILE A N 1
ATOM 753 C CA . ILE A 1 96 ? -10.367 1.818 11.271 1.00 88.56 96 ILE A CA 1
ATOM 754 C C . ILE A 1 96 ? -10.700 1.676 9.777 1.00 88.56 96 ILE A C 1
ATOM 756 O O . ILE A 1 96 ? -11.575 2.362 9.246 1.00 88.56 96 ILE A O 1
ATOM 760 N N . ILE A 1 97 ? -10.003 0.772 9.086 1.00 91.06 97 ILE A N 1
ATOM 761 C CA . ILE A 1 97 ? -10.156 0.558 7.646 1.00 91.06 97 ILE A CA 1
ATOM 762 C C . ILE A 1 97 ? -11.058 -0.649 7.403 1.00 91.06 97 ILE A C 1
ATOM 764 O O . ILE A 1 97 ? -10.857 -1.725 7.968 1.00 91.06 97 ILE A O 1
ATOM 768 N N . ASN A 1 98 ? -12.040 -0.469 6.522 1.00 90.50 98 ASN A N 1
ATOM 769 C CA . ASN A 1 98 ? -12.941 -1.528 6.102 1.00 90.50 98 ASN A CA 1
ATOM 770 C C . ASN A 1 98 ? -12.376 -2.266 4.881 1.00 90.50 98 ASN A C 1
ATOM 772 O O . ASN A 1 98 ? -11.835 -3.353 5.030 1.00 90.50 98 ASN A O 1
ATOM 776 N N . ASN A 1 99 ? -12.439 -1.662 3.692 1.00 90.50 99 ASN A N 1
ATOM 777 C CA . ASN A 1 99 ? -12.049 -2.324 2.443 1.00 90.50 99 ASN A CA 1
ATOM 778 C C . ASN A 1 99 ? -10.770 -1.726 1.860 1.00 90.50 99 ASN A C 1
ATOM 780 O O . ASN A 1 99 ? -10.535 -0.518 1.963 1.00 90.50 99 ASN A O 1
ATOM 784 N N . VAL A 1 100 ? -9.972 -2.558 1.191 1.00 92.06 100 VAL A N 1
ATOM 785 C CA . VAL A 1 100 ? -8.739 -2.124 0.527 1.00 92.06 100 VAL A CA 1
ATOM 786 C C . VAL A 1 100 ? -8.684 -2.650 -0.900 1.00 92.06 100 VAL A C 1
ATOM 788 O O . VAL A 1 100 ? -8.796 -3.848 -1.147 1.00 92.06 100 VAL A O 1
ATOM 791 N N . TYR A 1 101 ? -8.447 -1.746 -1.844 1.00 92.06 101 TYR A N 1
ATOM 792 C CA . TYR A 1 101 ? -8.331 -2.059 -3.260 1.00 92.06 101 TYR A CA 1
ATOM 793 C C . TYR A 1 101 ? -6.948 -1.659 -3.762 1.00 92.06 101 TYR A C 1
ATOM 795 O O . TYR A 1 101 ? -6.583 -0.483 -3.765 1.00 92.06 101 TYR A O 1
ATOM 803 N N . PHE A 1 102 ? -6.181 -2.644 -4.213 1.00 91.88 102 PHE A N 1
ATOM 804 C CA . PHE A 1 102 ? -4.912 -2.444 -4.896 1.00 91.88 102 PHE A CA 1
ATOM 805 C C . PHE A 1 102 ? -5.126 -2.585 -6.397 1.00 91.88 102 PHE A C 1
ATOM 807 O O . PHE A 1 102 ? -5.640 -3.599 -6.848 1.00 91.88 102 PHE A O 1
ATOM 814 N N . LEU A 1 103 ? -4.733 -1.589 -7.184 1.00 91.50 103 LEU A N 1
ATOM 815 C CA . LEU A 1 103 ? -4.889 -1.590 -8.637 1.00 91.50 103 LEU A CA 1
ATOM 816 C C . LEU A 1 103 ? -3.528 -1.345 -9.291 1.00 91.50 103 LEU A C 1
ATOM 818 O O . LEU A 1 103 ? -2.923 -0.290 -9.100 1.00 91.50 103 LEU A O 1
ATOM 822 N N . GLY A 1 104 ? -3.018 -2.326 -10.040 1.00 89.38 104 GLY A N 1
ATOM 823 C CA . GLY A 1 104 ? -1.713 -2.217 -10.707 1.00 89.38 104 GLY A CA 1
ATOM 824 C C . GLY A 1 104 ? -0.563 -1.951 -9.728 1.00 89.38 104 GLY A C 1
ATOM 825 O O . GLY A 1 104 ? 0.365 -1.212 -10.044 1.00 89.38 104 GLY A O 1
ATOM 826 N N . GLY A 1 105 ? -0.649 -2.494 -8.510 1.00 89.50 105 GLY A N 1
ATOM 827 C CA . GLY A 1 105 ? 0.160 -2.037 -7.384 1.00 89.50 105 GLY A CA 1
ATOM 828 C C . GLY A 1 105 ? 1.666 -2.240 -7.532 1.00 89.50 105 GLY A C 1
ATOM 829 O O . GLY A 1 105 ? 2.137 -3.355 -7.761 1.00 89.50 105 GLY A O 1
ATOM 830 N N . ALA A 1 106 ? 2.425 -1.168 -7.312 1.00 87.75 106 ALA A N 1
ATOM 831 C CA . ALA A 1 106 ? 3.887 -1.135 -7.314 1.00 87.75 106 ALA A CA 1
ATOM 832 C C . ALA A 1 106 ? 4.472 -1.271 -5.894 1.00 87.75 106 ALA A C 1
ATOM 834 O O . ALA A 1 106 ? 5.464 -0.631 -5.555 1.00 87.75 106 ALA A O 1
ATOM 835 N N . VAL A 1 107 ? 3.843 -2.090 -5.045 1.00 88.81 107 VAL A N 1
ATOM 836 C CA . VAL A 1 107 ? 4.406 -2.515 -3.753 1.00 88.81 107 VAL A CA 1
ATOM 837 C C . VAL A 1 107 ? 5.053 -3.885 -3.916 1.00 88.81 107 VAL A C 1
ATOM 839 O O . VAL A 1 107 ? 4.508 -4.764 -4.585 1.00 88.81 107 VAL A O 1
ATOM 842 N N . SER A 1 108 ? 6.237 -4.047 -3.330 1.00 80.88 108 SER A N 1
ATOM 843 C CA . SER A 1 108 ? 6.978 -5.306 -3.317 1.00 80.88 108 SER A CA 1
ATOM 844 C C . SER A 1 108 ? 6.995 -5.872 -1.913 1.00 80.88 108 SER A C 1
ATOM 846 O O . SER A 1 108 ? 7.284 -5.158 -0.955 1.00 80.88 108 SER A O 1
ATOM 848 N N . ILE A 1 109 ? 6.736 -7.169 -1.812 1.00 71.06 109 ILE A N 1
ATOM 849 C CA . ILE A 1 109 ? 6.612 -7.863 -0.539 1.00 71.06 109 ILE A CA 1
ATOM 850 C C . ILE A 1 109 ? 7.740 -8.892 -0.442 1.00 71.06 109 ILE A C 1
ATOM 852 O O . ILE A 1 109 ? 7.798 -9.799 -1.276 1.00 71.06 109 ILE A O 1
ATOM 856 N N . PRO A 1 110 ? 8.628 -8.791 0.561 1.00 64.81 110 PRO A N 1
ATOM 857 C CA . PRO A 1 110 ? 9.700 -9.763 0.743 1.00 64.81 110 PRO A CA 1
ATOM 858 C C . PRO A 1 110 ? 9.178 -11.118 1.249 1.00 64.81 110 PRO A C 1
ATOM 860 O O . PRO A 1 110 ? 9.633 -12.164 0.776 1.00 64.81 110 PRO A O 1
ATOM 863 N N . LYS A 1 111 ? 8.206 -11.119 2.174 1.00 71.38 111 LYS A N 1
ATOM 864 C CA . LYS A 1 111 ? 7.602 -12.329 2.749 1.00 71.38 111 LYS A CA 1
ATOM 865 C C . LYS A 1 111 ? 6.087 -12.225 2.819 1.00 71.38 111 LYS A C 1
ATOM 867 O O . LYS A 1 111 ? 5.533 -11.190 3.174 1.00 71.38 111 LYS A O 1
ATOM 872 N N . TYR A 1 112 ? 5.425 -13.335 2.519 1.00 69.50 112 TYR A N 1
ATOM 873 C CA . TYR A 1 112 ? 3.971 -13.405 2.535 1.00 69.50 112 TYR A CA 1
ATOM 874 C C . TYR A 1 112 ? 3.383 -13.184 3.939 1.00 69.50 112 TYR A C 1
ATOM 876 O O . TYR A 1 112 ? 2.366 -12.514 4.079 1.00 69.50 112 TYR A O 1
ATOM 884 N N . GLU A 1 113 ? 4.049 -13.679 4.982 1.00 70.56 113 GLU A N 1
ATOM 885 C CA . GLU A 1 113 ? 3.595 -13.520 6.369 1.00 70.56 113 GLU A CA 1
ATOM 886 C C . GLU A 1 113 ? 3.513 -12.050 6.793 1.00 70.56 113 GLU A C 1
ATOM 888 O O . GLU A 1 113 ? 2.529 -11.630 7.404 1.00 70.56 113 GLU A O 1
ATOM 893 N N . ASP A 1 114 ? 4.499 -11.243 6.398 1.00 77.62 114 ASP A N 1
ATOM 894 C CA . ASP A 1 114 ? 4.518 -9.806 6.687 1.00 77.62 114 ASP A CA 1
ATOM 895 C C . ASP A 1 114 ? 3.320 -9.111 6.025 1.00 77.62 114 ASP A C 1
ATOM 897 O O . ASP A 1 114 ? 2.640 -8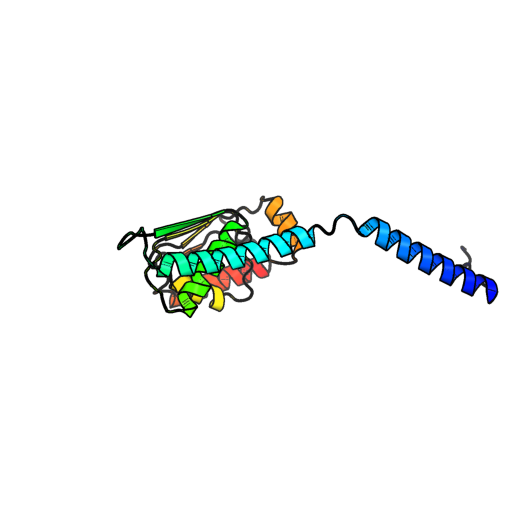.289 6.640 1.00 77.62 114 ASP A O 1
ATOM 901 N N . TRP A 1 115 ? 2.992 -9.507 4.793 1.00 78.69 115 TRP A N 1
ATOM 902 C CA . TRP A 1 115 ? 1.839 -8.981 4.067 1.00 78.69 115 TRP A CA 1
ATOM 903 C C . TRP A 1 115 ? 0.522 -9.363 4.722 1.00 78.69 115 TRP A C 1
ATOM 905 O O . TRP A 1 115 ? -0.288 -8.494 5.027 1.00 78.69 115 TRP A O 1
ATOM 915 N N . ALA A 1 116 ? 0.325 -10.653 4.979 1.00 78.31 116 ALA A N 1
ATOM 916 C CA . ALA A 1 116 ? -0.899 -11.174 5.564 1.00 78.31 116 ALA A CA 1
ATOM 917 C C . ALA A 1 116 ? -1.174 -10.520 6.930 1.00 78.31 116 ALA A C 1
ATOM 919 O O . ALA A 1 116 ? -2.269 -10.033 7.191 1.00 78.31 116 ALA A O 1
ATOM 920 N N . THR A 1 117 ? -0.147 -10.416 7.774 1.00 82.62 117 THR A N 1
ATOM 921 C CA . THR A 1 117 ? -0.273 -9.784 9.093 1.00 82.62 117 THR A CA 1
ATOM 922 C C . THR A 1 117 ? -0.453 -8.267 9.038 1.00 82.62 117 THR A C 1
ATOM 924 O O . THR A 1 117 ? -0.900 -7.680 10.013 1.00 82.62 117 THR A O 1
ATOM 927 N N . THR A 1 118 ? -0.070 -7.607 7.946 1.00 86.00 118 THR A N 1
ATOM 928 C CA . THR A 1 118 ? -0.331 -6.172 7.742 1.00 86.00 118 THR A CA 1
ATOM 929 C C . THR A 1 118 ? -1.754 -5.948 7.244 1.00 86.00 118 THR A C 1
ATOM 931 O O . THR A 1 118 ? -2.451 -5.040 7.685 1.00 86.00 118 THR A O 1
ATOM 934 N N . LEU A 1 119 ? -2.212 -6.821 6.352 1.00 84.56 119 LEU A N 1
ATOM 935 C CA . LEU A 1 119 ? -3.562 -6.804 5.814 1.00 84.56 119 LEU A CA 1
ATOM 936 C C . LEU A 1 119 ? -4.632 -7.162 6.854 1.00 84.56 119 LEU A C 1
ATOM 938 O O . LEU A 1 119 ? -5.769 -6.725 6.704 1.00 84.56 119 LEU A O 1
ATOM 942 N N . SER A 1 120 ? -4.279 -7.880 7.927 1.00 83.06 120 SER A N 1
ATOM 943 C CA . SER A 1 120 ? -5.211 -8.212 9.013 1.00 83.06 120 SER A CA 1
ATOM 944 C C . SER A 1 120 ? -5.754 -7.006 9.786 1.00 83.06 120 SER A C 1
ATOM 946 O O . SER A 1 120 ? -6.688 -7.168 10.559 1.00 83.06 120 SER A O 1
ATOM 948 N N . VAL A 1 121 ? -5.192 -5.810 9.583 1.00 86.88 121 VAL A N 1
ATOM 949 C CA . VAL A 1 121 ? -5.708 -4.549 10.145 1.00 86.88 121 VAL A CA 1
ATOM 950 C C . VAL A 1 121 ? -7.041 -4.143 9.509 1.00 86.88 121 VAL A C 1
ATOM 952 O O . VAL A 1 121 ? -7.856 -3.475 10.151 1.00 86.88 121 VAL A O 1
ATOM 955 N N . ALA A 1 122 ? -7.260 -4.511 8.243 1.00 87.88 122 ALA A N 1
ATOM 956 C CA . ALA A 1 122 ? -8.503 -4.223 7.546 1.00 87.88 122 ALA A CA 1
ATOM 957 C C . ALA A 1 122 ? -9.582 -5.232 7.960 1.00 87.88 122 ALA A C 1
ATOM 959 O O . ALA A 1 122 ? -9.335 -6.434 8.024 1.00 87.88 122 ALA A O 1
ATOM 960 N N . ARG A 1 123 ? -10.797 -4.745 8.219 1.00 84.75 123 ARG A N 1
ATOM 961 C CA . ARG A 1 123 ? -11.919 -5.595 8.648 1.00 84.75 123 ARG A CA 1
ATOM 962 C C . ARG A 1 123 ? -12.602 -6.321 7.483 1.00 84.75 123 ARG A C 1
ATOM 964 O O . ARG A 1 123 ? -13.147 -7.408 7.669 1.00 84.75 123 ARG A O 1
ATOM 971 N N . GLY A 1 124 ? -12.646 -5.671 6.327 1.00 83.00 124 GLY A N 1
ATOM 972 C CA . GLY A 1 124 ? -13.422 -6.067 5.160 1.00 83.00 124 GLY A CA 1
ATOM 973 C C . GLY A 1 124 ? -12.579 -6.704 4.061 1.00 83.00 124 GLY A C 1
ATOM 974 O O . GLY A 1 124 ? -11.554 -7.337 4.312 1.00 83.00 124 GLY A O 1
ATOM 975 N N . THR A 1 125 ? -13.039 -6.543 2.822 1.00 84.44 125 THR A N 1
ATOM 976 C CA . THR A 1 125 ? -12.475 -7.234 1.662 1.00 84.44 125 THR A CA 1
ATOM 977 C C . THR A 1 125 ? -11.209 -6.555 1.164 1.00 84.44 125 THR A C 1
ATOM 979 O O . THR A 1 125 ? -11.159 -5.326 1.018 1.00 84.44 125 THR A O 1
ATOM 982 N N . ILE A 1 126 ? -10.214 -7.364 0.810 1.00 86.12 126 ILE A N 1
ATOM 983 C CA . ILE A 1 126 ? -8.990 -6.893 0.164 1.00 86.12 126 ILE A CA 1
ATOM 984 C C . ILE A 1 126 ? -8.934 -7.455 -1.247 1.00 86.12 126 ILE A C 1
ATOM 986 O O . ILE A 1 126 ? -8.896 -8.670 -1.424 1.00 86.12 126 ILE A O 1
ATOM 990 N N . THR A 1 127 ? -8.909 -6.569 -2.241 1.00 86.81 127 THR A N 1
ATOM 991 C CA . THR A 1 127 ? -8.909 -6.930 -3.666 1.00 86.81 127 THR A CA 1
ATOM 992 C C . THR A 1 127 ? -7.648 -6.416 -4.352 1.00 86.81 127 THR A C 1
ATOM 994 O O . THR A 1 127 ? -7.284 -5.252 -4.192 1.00 86.81 127 THR A O 1
ATOM 997 N N . ASN A 1 128 ? -6.997 -7.258 -5.161 1.00 86.94 128 ASN A N 1
ATOM 998 C CA . ASN A 1 128 ? -5.822 -6.878 -5.954 1.00 86.94 128 ASN A CA 1
ATOM 999 C C . ASN A 1 128 ? -6.062 -6.988 -7.469 1.00 86.94 128 ASN A C 1
ATOM 1001 O O . ASN A 1 128 ? -5.894 -8.055 -8.055 1.00 86.94 128 ASN A O 1
ATOM 1005 N N . GLY A 1 129 ? -6.384 -5.875 -8.125 1.00 87.50 129 GLY A N 1
ATOM 1006 C CA . GLY A 1 129 ? -6.410 -5.761 -9.579 1.00 87.50 129 GLY A CA 1
ATOM 1007 C C . GLY A 1 129 ? -5.005 -5.844 -10.179 1.00 87.50 129 GLY A C 1
ATOM 1008 O O . GLY A 1 129 ? -4.163 -4.973 -9.948 1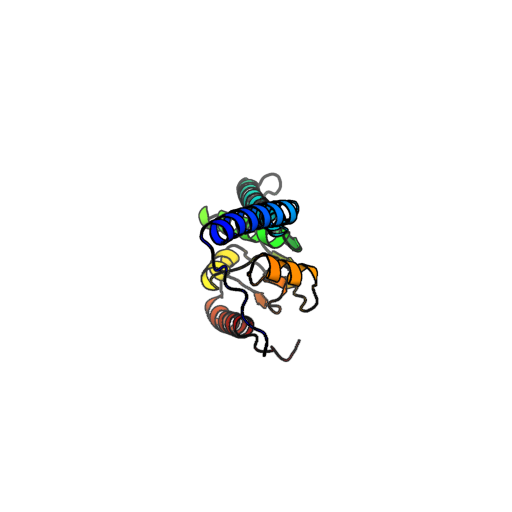.00 87.50 129 GLY A O 1
ATOM 1009 N N . PHE A 1 130 ? -4.766 -6.872 -10.993 1.00 85.31 130 PHE A N 1
ATOM 1010 C CA . PHE A 1 130 ? -3.488 -7.105 -11.664 1.00 85.31 130 PHE A CA 1
ATOM 1011 C C . PHE A 1 130 ? -3.622 -7.018 -13.181 1.00 85.31 130 PHE A C 1
ATOM 1013 O O . PHE A 1 130 ? -4.666 -7.318 -13.756 1.00 85.31 130 PHE A O 1
ATOM 1020 N N . SER A 1 131 ? -2.520 -6.673 -13.841 1.00 83.94 131 SER A N 1
ATOM 1021 C CA . SER A 1 131 ? -2.398 -6.768 -15.291 1.00 83.94 131 SER A CA 1
ATOM 1022 C C . SER A 1 131 ? -1.039 -7.346 -15.660 1.00 83.94 131 SER A C 1
ATOM 1024 O O . SER A 1 131 ? 0.017 -6.826 -15.298 1.00 83.94 131 SER A O 1
ATOM 1026 N N . LYS A 1 132 ? -1.052 -8.444 -16.422 1.00 80.56 132 LYS A N 1
ATOM 1027 C CA . LYS A 1 132 ? 0.177 -9.065 -16.948 1.00 80.56 132 LYS A CA 1
ATOM 1028 C C . LYS A 1 132 ? 0.845 -8.197 -18.023 1.00 80.56 132 LYS A C 1
ATOM 1030 O O . LYS A 1 132 ? 2.057 -8.309 -18.220 1.00 80.56 132 LYS A O 1
ATOM 1035 N N . PHE A 1 133 ? 0.057 -7.346 -18.682 1.00 85.12 133 PHE A N 1
ATOM 1036 C CA . PHE A 1 133 ? 0.449 -6.531 -19.832 1.00 85.12 133 PHE A CA 1
ATOM 1037 C C . PHE A 1 133 ? 0.738 -5.068 -19.467 1.00 85.12 133 PHE A C 1
ATOM 1039 O O . PHE A 1 133 ? 0.867 -4.229 -20.351 1.00 85.12 133 PHE A O 1
ATOM 1046 N N . ASP A 1 134 ? 0.863 -4.749 -18.177 1.00 87.94 134 ASP A N 1
ATOM 1047 C CA . ASP A 1 134 ? 1.271 -3.414 -17.747 1.00 87.94 134 ASP A CA 1
ATOM 1048 C C . ASP A 1 134 ? 2.767 -3.183 -18.043 1.00 87.94 134 ASP A C 1
ATOM 1050 O O . ASP A 1 134 ? 3.659 -3.773 -17.412 1.00 87.94 134 ASP A O 1
ATOM 1054 N N . TYR A 1 135 ? 3.031 -2.329 -19.038 1.00 88.06 135 TYR A N 1
ATOM 1055 C CA . TYR A 1 135 ? 4.375 -1.928 -19.459 1.00 88.06 135 TYR A CA 1
ATOM 1056 C C . TYR A 1 135 ? 5.100 -1.096 -18.399 1.00 88.06 135 TYR A C 1
ATOM 1058 O O . TYR A 1 135 ? 6.305 -1.271 -18.207 1.00 88.06 135 TYR A O 1
ATOM 1066 N N . ILE A 1 136 ? 4.388 -0.233 -17.671 1.00 88.38 136 ILE A N 1
ATOM 1067 C CA . ILE A 1 136 ? 4.981 0.593 -16.612 1.00 88.38 136 ILE A CA 1
ATOM 1068 C C . ILE A 1 136 ? 5.443 -0.317 -15.480 1.00 88.38 136 ILE A C 1
ATOM 1070 O O . ILE A 1 136 ? 6.556 -0.180 -14.976 1.00 88.38 136 ILE A O 1
ATOM 1074 N N . LEU A 1 137 ? 4.637 -1.315 -15.128 1.00 87.31 137 LEU A N 1
ATOM 1075 C CA . LEU A 1 137 ? 4.989 -2.272 -14.089 1.00 87.31 137 LEU A CA 1
ATOM 1076 C C . LEU A 1 137 ? 6.103 -3.241 -14.527 1.00 87.31 137 LEU A C 1
ATOM 1078 O O . LEU A 1 137 ? 6.833 -3.781 -13.691 1.00 87.31 137 LEU A O 1
ATOM 1082 N N . HIS A 1 138 ? 6.268 -3.453 -15.838 1.00 87.12 138 HIS A N 1
ATOM 1083 C CA . HIS A 1 138 ? 7.434 -4.135 -16.405 1.00 87.12 138 HIS A CA 1
ATOM 1084 C C . HIS A 1 138 ? 8.710 -3.301 -16.239 1.00 87.12 138 HIS A C 1
ATOM 1086 O O . HIS A 1 138 ? 9.711 -3.816 -15.739 1.00 87.12 138 HIS A O 1
ATOM 1092 N N . LEU A 1 139 ? 8.652 -2.011 -16.582 1.00 86.88 139 LEU A N 1
ATOM 1093 C CA . LEU A 1 139 ? 9.754 -1.073 -16.377 1.00 86.88 139 LEU A CA 1
ATOM 1094 C C . LEU A 1 139 ? 10.115 -0.956 -14.892 1.00 86.88 139 LEU A C 1
ATOM 1096 O O . LEU A 1 139 ? 11.287 -1.031 -14.538 1.00 86.88 139 LEU A O 1
ATOM 1100 N N . TYR A 1 140 ? 9.120 -0.841 -14.013 1.00 86.75 140 TYR A N 1
ATOM 1101 C CA . TYR A 1 140 ? 9.321 -0.790 -12.567 1.00 86.75 140 TYR A CA 1
ATOM 1102 C C . TYR A 1 140 ? 10.066 -2.029 -12.056 1.00 86.75 140 TYR A C 1
ATOM 1104 O O . TYR A 1 140 ? 11.050 -1.904 -11.331 1.00 86.75 140 TYR A O 1
ATOM 1112 N N . ARG A 1 141 ? 9.651 -3.229 -12.485 1.00 86.19 141 ARG A N 1
ATOM 1113 C CA . ARG A 1 141 ? 10.340 -4.484 -12.153 1.00 86.19 141 ARG A CA 1
ATOM 1114 C C . ARG A 1 141 ? 11.782 -4.497 -12.662 1.00 86.19 141 ARG A C 1
ATOM 1116 O O . ARG A 1 141 ? 12.663 -4.924 -11.923 1.00 86.19 141 ARG A O 1
ATOM 1123 N N . ALA A 1 142 ? 12.021 -4.068 -13.901 1.00 86.19 142 ALA A N 1
ATOM 1124 C CA . ALA A 1 142 ? 13.359 -4.047 -14.489 1.00 86.19 142 ALA A CA 1
ATOM 1125 C C . ALA A 1 142 ? 14.290 -3.060 -13.764 1.00 86.19 142 ALA A C 1
ATOM 1127 O O . ALA A 1 142 ? 15.444 -3.381 -13.500 1.00 86.19 142 ALA A O 1
ATOM 1128 N N . SER A 1 143 ? 13.768 -1.891 -13.388 1.00 84.50 143 SER A N 1
ATOM 1129 C CA . SER A 1 143 ? 14.519 -0.850 -12.684 1.00 84.50 143 SER A CA 1
ATOM 1130 C C . SER A 1 143 ? 14.780 -1.208 -11.219 1.00 84.50 143 SER A C 1
ATOM 1132 O O . SER A 1 143 ? 15.888 -1.023 -10.724 1.00 84.50 143 SER A O 1
ATOM 1134 N N . MET A 1 144 ? 13.776 -1.721 -10.504 1.00 83.38 144 MET A N 1
ATOM 1135 C CA . MET A 1 144 ? 13.854 -1.972 -9.058 1.00 83.38 144 MET A CA 1
ATOM 1136 C C . MET A 1 144 ? 14.272 -3.396 -8.690 1.00 83.38 144 MET A C 1
ATOM 1138 O O . MET A 1 144 ? 14.529 -3.659 -7.521 1.00 83.38 144 MET A O 1
ATOM 1142 N N . PHE A 1 145 ? 14.325 -4.324 -9.651 1.00 83.44 145 PHE A N 1
ATOM 1143 C CA . PHE A 1 145 ? 14.564 -5.757 -9.416 1.00 83.44 145 PHE A CA 1
ATOM 1144 C C . PHE A 1 145 ? 13.602 -6.392 -8.396 1.00 83.44 145 PHE A C 1
ATOM 1146 O O . PHE A 1 145 ? 13.910 -7.394 -7.756 1.00 83.44 145 PHE A O 1
ATOM 1153 N N . MET A 1 146 ? 12.406 -5.820 -8.264 1.00 81.62 146 MET A N 1
ATOM 1154 C CA . MET A 1 146 ? 11.370 -6.246 -7.327 1.00 81.62 146 MET A CA 1
ATOM 1155 C C . MET A 1 146 ? 10.173 -6.857 -8.062 1.00 81.62 146 MET A C 1
ATOM 1157 O O . MET A 1 146 ? 9.937 -6.565 -9.236 1.00 81.62 146 MET A O 1
ATOM 1161 N N . ILE A 1 147 ? 9.400 -7.707 -7.377 1.00 82.88 147 ILE A N 1
ATOM 1162 C CA . ILE A 1 147 ? 8.162 -8.285 -7.921 1.00 82.88 147 ILE A CA 1
ATOM 1163 C C . ILE A 1 147 ? 6.970 -7.487 -7.377 1.00 82.88 147 ILE A C 1
ATOM 1165 O O . ILE A 1 147 ? 6.602 -7.677 -6.220 1.00 82.88 147 ILE A O 1
ATOM 1169 N N . PRO A 1 148 ? 6.371 -6.591 -8.179 1.00 87.50 148 PRO A N 1
ATOM 1170 C CA . PRO A 1 148 ? 5.224 -5.808 -7.737 1.00 87.50 148 PRO A CA 1
ATOM 1171 C C . PRO A 1 148 ? 3.931 -6.637 -7.702 1.00 87.50 148 PRO A C 1
ATOM 1173 O O . PRO A 1 148 ? 3.702 -7.476 -8.582 1.00 87.50 148 PRO A O 1
ATOM 1176 N N . ILE A 1 149 ? 3.050 -6.354 -6.735 1.00 85.56 149 ILE A N 1
ATOM 1177 C CA . ILE A 1 149 ? 1.760 -7.054 -6.572 1.00 85.56 149 ILE A CA 1
ATOM 1178 C C . ILE A 1 149 ? 0.823 -6.921 -7.775 1.00 85.56 149 ILE A C 1
ATOM 1180 O O . ILE A 1 149 ? 0.054 -7.837 -8.047 1.00 85.56 149 ILE A O 1
ATOM 1184 N N . GLY A 1 150 ? 0.920 -5.837 -8.549 1.00 85.69 150 GLY A N 1
ATOM 1185 C CA . GLY A 1 150 ? 0.089 -5.618 -9.735 1.00 85.69 150 GLY A CA 1
ATOM 1186 C C . GLY A 1 150 ? 0.378 -6.587 -10.888 1.00 85.69 150 GLY A C 1
ATOM 1187 O O . GLY A 1 150 ? -0.296 -6.530 -11.914 1.00 85.69 150 GLY A O 1
ATOM 1188 N N . ARG A 1 151 ? 1.373 -7.478 -10.741 1.00 79.69 151 ARG A N 1
A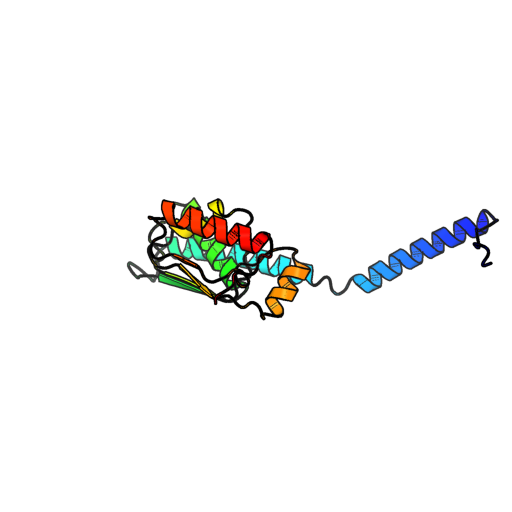TOM 1189 C CA . ARG A 1 151 ? 1.666 -8.591 -11.666 1.00 79.69 151 ARG A CA 1
ATOM 1190 C C . ARG A 1 151 ? 1.296 -9.966 -11.101 1.00 79.69 151 ARG A C 1
ATOM 1192 O O . ARG A 1 151 ? 1.414 -10.957 -11.822 1.00 79.69 151 ARG A O 1
ATOM 1199 N N . ILE A 1 152 ? 0.906 -10.036 -9.833 1.00 77.62 152 ILE A N 1
ATOM 1200 C CA . ILE A 1 152 ? 0.486 -11.257 -9.138 1.00 77.62 152 ILE A CA 1
ATOM 1201 C C . ILE A 1 152 ? -1.027 -11.391 -9.361 1.00 77.62 152 ILE A C 1
ATOM 1203 O O . ILE A 1 152 ? -1.716 -10.383 -9.247 1.00 77.62 152 ILE A O 1
ATOM 1207 N N . PRO A 1 153 ? -1.555 -12.574 -9.725 1.00 67.06 153 PRO A N 1
ATOM 1208 C CA . PRO A 1 153 ? -2.983 -12.769 -9.971 1.00 67.06 153 PRO A CA 1
ATOM 1209 C C . PRO A 1 153 ? -3.848 -12.297 -8.795 1.00 67.06 153 PRO A C 1
ATOM 1211 O O . PRO A 1 153 ? -3.402 -12.290 -7.645 1.00 67.06 153 PRO A O 1
ATOM 1214 N N . LEU A 1 154 ? -5.100 -11.966 -9.114 1.00 56.97 154 LEU A N 1
ATOM 1215 C CA . LEU A 1 154 ? -6.144 -11.554 -8.182 1.00 56.97 154 LEU A CA 1
ATOM 1216 C C . LEU A 1 154 ? -6.179 -12.518 -6.991 1.00 56.97 154 LEU A C 1
ATOM 1218 O O . LEU A 1 154 ? -6.290 -13.739 -7.147 1.00 56.97 154 LEU A O 1
ATOM 1222 N N . PHE A 1 155 ? -6.093 -11.949 -5.798 1.00 65.31 155 PHE A N 1
ATOM 1223 C CA . PHE A 1 155 ? -6.518 -12.602 -4.577 1.00 65.31 155 PHE A CA 1
ATOM 1224 C C . PHE A 1 155 ? -7.529 -11.679 -3.912 1.00 65.31 155 PHE A C 1
ATOM 1226 O O . PHE A 1 155 ? -7.281 -10.484 -3.746 1.00 65.31 155 PHE A O 1
ATOM 1233 N N . GLU A 1 156 ? -8.686 -12.248 -3.621 1.00 60.66 156 GLU A N 1
ATOM 1234 C CA . GLU A 1 156 ? -9.734 -11.632 -2.831 1.00 60.66 156 GLU A CA 1
ATOM 1235 C C . GLU A 1 156 ? -9.652 -12.275 -1.451 1.00 60.66 156 GLU A C 1
ATOM 1237 O O . GLU A 1 156 ? -9.614 -13.502 -1.328 1.00 60.66 156 GLU A O 1
ATOM 1242 N N . VAL A 1 157 ? -9.497 -11.449 -0.422 1.00 63.94 157 VAL A N 1
ATOM 1243 C CA . VAL A 1 157 ? -9.516 -11.908 0.967 1.00 63.94 157 VAL A CA 1
ATOM 1244 C C . VAL A 1 157 ? -10.802 -11.386 1.582 1.00 63.94 157 VAL A C 1
ATOM 1246 O O . VAL A 1 157 ? -10.872 -10.212 1.932 1.00 63.94 157 VAL A O 1
ATOM 1249 N N . ASP A 1 158 ? -11.803 -12.261 1.696 1.00 56.00 158 ASP A N 1
ATOM 1250 C CA . ASP A 1 158 ? -13.129 -11.918 2.232 1.00 56.00 158 ASP A CA 1
ATOM 1251 C C . ASP A 1 158 ? -13.095 -11.580 3.728 1.00 56.00 158 ASP A C 1
ATOM 1253 O O . ASP A 1 158 ? -13.920 -10.816 4.225 1.00 56.00 158 ASP A O 1
ATOM 1257 N N . ASN A 1 159 ? -12.153 -12.176 4.470 1.00 60.38 159 ASN A N 1
ATOM 1258 C CA . ASN A 1 159 ? -11.955 -11.897 5.887 1.00 60.38 159 ASN A CA 1
ATOM 1259 C C . ASN A 1 159 ? -10.489 -12.126 6.306 1.00 60.38 159 ASN A C 1
ATOM 1261 O O . ASN A 1 159 ? -10.068 -13.281 6.459 1.00 60.38 159 ASN A O 1
ATOM 1265 N N . PRO A 1 160 ? -9.720 -11.053 6.554 1.00 57.44 160 PRO A N 1
ATOM 1266 C CA . PRO A 1 160 ? -8.321 -11.143 6.973 1.00 57.44 160 PRO A CA 1
ATOM 1267 C C . PRO A 1 160 ? -8.113 -11.863 8.318 1.00 57.44 160 PRO A C 1
ATOM 1269 O O . PRO A 1 160 ? -7.050 -12.429 8.556 1.00 57.44 160 PRO A O 1
ATOM 1272 N N . HIS A 1 161 ? -9.133 -11.941 9.182 1.00 54.00 161 HIS A N 1
ATOM 1273 C CA . HIS A 1 161 ? -9.057 -12.646 10.470 1.00 54.00 161 HIS A CA 1
ATOM 1274 C C . HIS A 1 161 ? -9.271 -14.170 10.365 1.00 54.00 161 HIS A C 1
ATOM 1276 O O . HIS A 1 161 ? -8.988 -14.895 11.316 1.00 54.00 161 HIS A O 1
ATOM 1282 N N . LYS A 1 162 ? -9.719 -14.694 9.212 1.00 51.56 162 LYS A N 1
ATOM 1283 C CA . LYS A 1 162 ? -9.836 -16.146 8.931 1.00 51.56 162 LYS A CA 1
ATOM 1284 C C . LYS A 1 162 ? -8.662 -16.678 8.098 1.00 51.56 162 LYS A C 1
ATOM 1286 O O . LYS A 1 162 ? -8.797 -17.628 7.328 1.00 51.56 162 LYS A O 1
ATOM 1291 N N . MET A 1 163 ? -7.499 -16.051 8.248 1.00 52.22 163 MET A N 1
ATOM 1292 C CA . MET A 1 163 ? -6.355 -16.230 7.361 1.00 52.22 163 MET A CA 1
ATOM 1293 C C . MET A 1 163 ? -5.734 -17.632 7.365 1.00 52.22 163 MET A C 1
ATOM 1295 O O . MET A 1 163 ? -5.003 -17.920 6.440 1.00 52.22 163 MET A O 1
ATOM 1299 N N . THR A 1 164 ? -6.004 -18.540 8.306 1.00 54.75 164 THR A N 1
ATOM 1300 C CA . THR A 1 164 ? -5.278 -19.828 8.404 1.00 54.75 164 THR A CA 1
ATOM 1301 C C . THR A 1 164 ? -5.395 -20.727 7.169 1.00 54.75 164 THR A C 1
ATOM 1303 O O . THR A 1 164 ? -4.388 -21.279 6.744 1.00 54.75 164 THR A O 1
ATOM 1306 N N . LYS A 1 165 ? -6.579 -20.837 6.551 1.00 50.91 165 LYS A N 1
ATOM 1307 C CA . LYS A 1 165 ? -6.785 -21.668 5.344 1.00 50.91 165 LYS A CA 1
ATOM 1308 C C . LYS A 1 165 ? -6.441 -20.922 4.047 1.00 50.91 165 LYS A C 1
ATOM 1310 O O . LYS A 1 165 ? -5.905 -21.502 3.112 1.00 50.91 165 LYS A O 1
ATOM 1315 N N . ALA A 1 166 ? -6.686 -19.610 4.026 1.00 52.12 166 ALA A N 1
ATOM 1316 C CA . ALA A 1 166 ? -6.305 -18.733 2.920 1.00 52.12 166 ALA A CA 1
ATOM 1317 C C . ALA A 1 166 ? -4.780 -18.523 2.845 1.00 52.12 166 ALA A C 1
ATOM 1319 O O . ALA A 1 166 ? -4.259 -18.307 1.757 1.00 52.12 166 ALA A O 1
ATOM 1320 N N . LYS A 1 167 ? -4.067 -18.620 3.981 1.00 55.53 167 LYS A N 1
ATOM 1321 C CA . LYS A 1 167 ? -2.610 -18.459 4.102 1.00 55.53 167 LYS A CA 1
ATOM 1322 C C . LYS A 1 167 ? -1.890 -19.474 3.224 1.00 55.53 167 LYS A C 1
ATOM 1324 O O . LYS A 1 167 ? -1.048 -19.074 2.434 1.00 55.53 167 LYS A O 1
ATOM 1329 N N . GLU A 1 168 ? -2.265 -20.748 3.307 1.00 59.16 168 GLU A N 1
ATOM 1330 C CA . GLU A 1 168 ? -1.645 -21.821 2.519 1.00 59.16 168 GLU A CA 1
ATOM 1331 C C . GLU A 1 168 ? -1.919 -21.658 1.015 1.00 59.16 168 GLU A C 1
ATOM 1333 O O . GLU A 1 168 ? -0.988 -21.708 0.211 1.00 59.16 168 GLU A O 1
ATOM 1338 N N . GLU A 1 169 ? -3.166 -21.368 0.625 1.00 61.28 169 GLU A N 1
ATOM 1339 C CA . GLU A 1 169 ? -3.535 -21.175 -0.786 1.00 61.28 169 GLU A CA 1
ATOM 1340 C C . GLU A 1 169 ? -2.870 -19.939 -1.410 1.00 61.28 169 GLU A C 1
ATOM 1342 O O . GLU A 1 169 ? -2.414 -19.972 -2.558 1.00 61.28 169 GLU A O 1
ATOM 1347 N N . LEU A 1 170 ? -2.792 -18.830 -0.671 1.00 59.66 170 LEU A N 1
ATOM 1348 C CA . LEU A 1 170 ? -2.094 -17.630 -1.122 1.00 59.66 170 LEU A CA 1
ATOM 1349 C C . LEU A 1 170 ? -0.583 -17.838 -1.150 1.00 59.66 170 LEU A C 1
ATOM 1351 O O . LEU A 1 170 ? 0.051 -17.417 -2.114 1.00 59.66 170 LEU A O 1
ATOM 1355 N N . GLU A 1 171 ? 0.004 -18.486 -0.147 1.00 64.12 171 GLU A N 1
ATOM 1356 C CA . GLU A 1 171 ? 1.439 -18.768 -0.105 1.00 64.12 171 GLU A CA 1
ATOM 1357 C C . GLU A 1 171 ? 1.858 -19.668 -1.277 1.00 64.12 171 GLU A C 1
ATOM 1359 O O . GLU A 1 171 ? 2.859 -19.391 -1.946 1.00 64.12 171 GLU A O 1
ATOM 1364 N N . GLU A 1 172 ? 1.029 -20.653 -1.633 1.00 64.81 172 GLU A N 1
ATOM 1365 C CA . GLU A 1 172 ? 1.213 -21.475 -2.828 1.00 64.81 172 GLU A CA 1
ATOM 1366 C C . GLU A 1 172 ? 1.100 -20.650 -4.125 1.00 64.81 172 GLU A C 1
ATOM 1368 O O . GLU A 1 172 ? 1.930 -20.793 -5.032 1.00 64.81 172 GLU A O 1
ATOM 1373 N N . ARG A 1 173 ? 0.132 -19.726 -4.223 1.00 63.19 173 ARG A N 1
ATOM 1374 C CA . ARG A 1 173 ? 0.006 -18.800 -5.368 1.00 63.19 173 ARG A CA 1
ATOM 1375 C C . ARG A 1 173 ? 1.205 -17.855 -5.476 1.00 63.19 173 ARG A C 1
ATOM 1377 O O . ARG A 1 173 ? 1.712 -17.648 -6.580 1.00 63.19 173 ARG A O 1
ATOM 1384 N N . PHE A 1 174 ? 1.696 -17.317 -4.360 1.00 60.28 17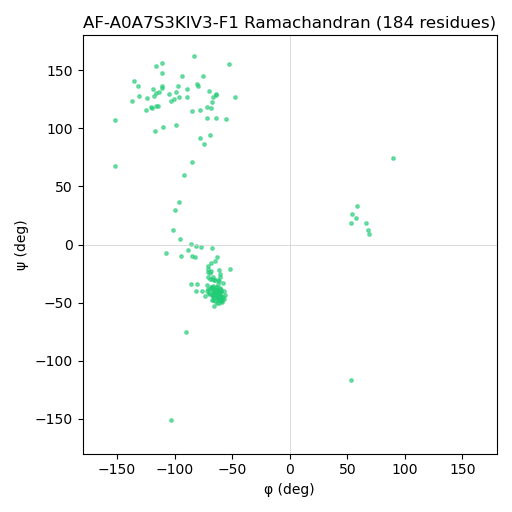4 PHE A N 1
ATOM 1385 C CA . PHE A 1 174 ? 2.890 -16.471 -4.303 1.00 60.28 174 PHE A CA 1
ATOM 1386 C C . PHE A 1 174 ? 4.142 -17.249 -4.718 1.00 60.28 174 PHE A C 1
ATOM 1388 O O . PHE A 1 174 ? 4.966 -16.707 -5.456 1.00 60.28 174 PHE A O 1
ATOM 1395 N N . LYS A 1 175 ? 4.276 -18.514 -4.300 1.00 63.75 175 LYS A N 1
ATOM 1396 C CA . LYS A 1 175 ? 5.377 -19.400 -4.698 1.00 63.75 175 LYS A CA 1
ATOM 1397 C C . LYS A 1 175 ? 5.336 -19.701 -6.200 1.00 63.75 175 LYS A C 1
ATOM 1399 O O . LYS A 1 175 ? 6.322 -19.438 -6.885 1.00 63.75 175 LYS A O 1
ATOM 1404 N N . LYS A 1 176 ? 4.168 -20.078 -6.739 1.00 60.78 176 LYS A N 1
ATOM 1405 C CA . LYS A 1 176 ? 3.942 -20.262 -8.188 1.00 60.78 176 LYS A CA 1
ATOM 1406 C C . LYS A 1 176 ? 4.265 -19.001 -8.999 1.00 60.78 176 LYS A C 1
ATOM 1408 O O . LYS A 1 176 ? 4.878 -19.093 -10.061 1.00 60.78 176 LYS A O 1
ATOM 1413 N N . CYS A 1 177 ? 3.920 -17.815 -8.490 1.00 55.22 177 CYS A N 1
ATOM 1414 C CA . CYS A 1 177 ? 4.263 -16.540 -9.133 1.00 55.22 177 CYS A CA 1
ATOM 1415 C C . CYS A 1 177 ? 5.763 -16.231 -9.093 1.00 55.22 177 CYS A C 1
ATOM 1417 O O . CYS A 1 177 ? 6.304 -15.705 -10.066 1.00 55.22 177 CYS A O 1
ATOM 1419 N N . ARG A 1 178 ? 6.442 -16.560 -7.987 1.00 56.75 178 ARG A N 1
ATOM 1420 C CA . ARG A 1 178 ? 7.895 -16.389 -7.831 1.00 56.75 178 ARG A CA 1
ATOM 1421 C C . ARG A 1 178 ? 8.676 -17.318 -8.764 1.00 56.75 178 ARG A C 1
ATOM 1423 O O . ARG A 1 178 ? 9.697 -16.912 -9.306 1.00 56.75 178 ARG A O 1
ATOM 1430 N N . GLU A 1 179 ? 8.152 -18.520 -8.984 1.00 54.69 179 GLU A N 1
ATOM 1431 C CA . GLU A 1 179 ? 8.702 -19.550 -9.875 1.00 54.69 179 GLU A CA 1
ATOM 1432 C C . GLU A 1 179 ? 8.335 -19.329 -11.358 1.00 54.69 179 GLU A C 1
ATOM 1434 O O . GLU A 1 179 ? 8.765 -20.086 -12.224 1.00 54.69 179 GLU A O 1
ATOM 1439 N N . GLY A 1 180 ? 7.555 -18.288 -11.685 1.00 49.97 180 GLY A N 1
ATOM 1440 C CA . GLY A 1 180 ? 7.148 -17.986 -13.064 1.00 49.97 180 GLY A CA 1
ATOM 1441 C C . GLY A 1 180 ? 6.189 -19.017 -13.675 1.00 49.97 180 GLY A C 1
ATOM 1442 O O . GLY A 1 180 ? 5.947 -18.997 -14.884 1.00 49.97 180 GLY A O 1
ATOM 1443 N N . LEU A 1 181 ? 5.625 -19.910 -12.858 1.00 42.22 181 LEU A N 1
ATOM 1444 C CA . LEU A 1 181 ? 4.693 -20.941 -13.292 1.00 42.22 181 LEU A CA 1
ATOM 1445 C C . LEU A 1 181 ? 3.354 -20.301 -13.664 1.00 42.22 181 LEU A C 1
ATOM 1447 O O . LEU A 1 181 ? 2.674 -19.659 -12.864 1.00 42.22 181 LEU A O 1
ATOM 1451 N N . ARG A 1 182 ? 2.996 -20.471 -14.939 1.00 39.59 182 ARG A N 1
ATOM 1452 C CA . ARG A 1 182 ? 1.780 -19.956 -15.568 1.00 39.59 182 ARG A CA 1
ATOM 1453 C C . ARG A 1 182 ? 0.565 -20.446 -14.781 1.00 39.59 182 ARG A C 1
ATOM 1455 O O . ARG A 1 182 ? 0.194 -21.613 -14.884 1.00 39.59 182 ARG A O 1
ATOM 1462 N N . ILE A 1 183 ? -0.085 -19.550 -14.046 1.00 41.25 183 ILE A N 1
ATOM 1463 C CA . ILE A 1 183 ? -1.434 -19.800 -13.538 1.00 41.25 183 ILE A CA 1
ATOM 1464 C C . ILE A 1 183 ? -2.330 -19.786 -14.773 1.00 41.25 183 ILE A C 1
ATOM 1466 O O . ILE A 1 183 ? -2.662 -18.730 -15.321 1.00 41.25 183 ILE A O 1
ATOM 1470 N N . LYS A 1 184 ? -2.552 -20.989 -15.310 1.00 34.91 184 LYS A N 1
ATOM 1471 C CA . LYS A 1 184 ? -3.568 -21.262 -16.318 1.00 34.91 184 LYS A CA 1
ATOM 1472 C C . LYS A 1 184 ? -4.907 -20.991 -15.635 1.00 34.91 184 LYS A C 1
ATOM 1474 O O . LYS A 1 184 ? -5.129 -21.519 -14.550 1.00 34.91 184 LYS A O 1
ATOM 1479 N N . ASN A 1 185 ? -5.741 -20.189 -16.287 1.00 32.28 185 ASN A N 1
ATOM 1480 C CA . ASN A 1 185 ? -7.086 -19.772 -15.873 1.00 32.28 185 ASN A CA 1
ATOM 1481 C C . ASN A 1 185 ? -7.119 -18.489 -15.022 1.00 32.28 185 ASN A C 1
ATOM 1483 O O . ASN A 1 185 ? -7.330 -18.529 -13.816 1.00 32.28 185 ASN A O 1
ATOM 1487 N N . CYS A 1 186 ? -6.914 -17.358 -15.700 1.00 32.59 186 CYS A N 1
ATOM 1488 C CA . CYS A 1 186 ? -7.805 -16.193 -15.662 1.00 32.59 186 CYS A CA 1
ATOM 1489 C C . CYS A 1 186 ? -7.857 -15.657 -17.091 1.00 32.59 186 CYS A C 1
ATOM 1491 O O . CYS A 1 186 ? -6.749 -15.489 -17.664 1.00 32.59 186 CYS A O 1
#

Secondary structure (DSSP, 8-state):
--------SHHHHHHHHHHHHHHHHHHHHHHTT--HHHHHHHHHHHHHHHHHHHHHHHHTT-S-TT--EEEEEETTHHHHHHHHHHHHHHTT--SSEEEEEEES---B-S-HHHHHHHHTT-SS-EEEE--TT-HHHHHHHHHH---BGGGSPP-EES-GGGHHHHHHHHHHHHHHHHTT------

Sequence (186 aa):
MLKPIIPTSVKSFFEWKSLLKKMSIAIKLITLPFDYRDIFVQAIKSARLSGKLLAHALMLQFPFVNQSISLVGFSLGTQVIYSCLEELKAHGAENIINNVYFLGGAVSIPKYEDWATTLSVARGTITNGFSKFDYILHLYRASMFMIPIGRIPLFEVDNPHKMTKAKEELEERFKKCREGLRIKNC

Foldseek 3Di:
DDDPPDPPDPVVVVVVVVVVVVVVVVVCVVPPPDLVLVVVVVLLVVLLVLLLVVLVVLVVCPPPPPDAAEEEAEAQRVSSVLSVLLNCVVVVVAPSYAEYEAALYPDFDPDPVSVLSSCLSYAAKYWYAADCPDPVSVVSCVSVVGDGSNNQDIDIDGGSVVCPVVVVVVNVSVVCVVVVNDPPDD

Nearest PDB structures (foldseek):
  4x7u-assembly1_B  TM=4.248E-01  e=5.194E+00  Micromonospora griseorubida
  7cm8-assembly1_A-2  TM=4.831E-01  e=5.864E+00  Haemophilus influenzae Rd KW20

Mean predicted aligned error: 12.52 Å

pLDDT: mean 77.58, std 15.66, range [32.28, 97.38]

InterPro domains:
  IPR007941 Protein of unknown function DUF726 [PF05277] (40-149)
  IPR007941 Protein of unknown function DUF726 [PTHR17920] (40-143)

Radius of gyration: 23.93 Å; Cα contacts (8 Å, |Δi|>4): 254; chains: 1; bounding box: 74×36×55 Å